Protein AF-A0A7J6W305-F1 (afdb_monomer)

InterPro domains:
  IPR010259 Peptidase S8 propeptide/proteinase inhibitor I9 [PF05922] (27-99)
  IPR036852 Peptidase S8/S53 domain superfamily [G3DSA:3.40.50.200] (110-192)
  IPR036852 Peptidase S8/S53 domain superfamily [SSF52743] (12-177)
  IPR037045 Peptidase S8 propeptide/proteinase inhibitor I9 superfamily [G3DSA:3.30.70.80] (19-106)
  IPR045051 Subtilisin-like protease [PTHR10795] (54-192)

Nearest PDB structures (foldseek):
  5gi0-assembly1_A  TM=8.179E-01  e=8.652E-04  Arabidopsis thaliana
  5mpx-assembly1_A  TM=7.654E-01  e=6.318E-04  Arabidopsis thaliana
  5iww-assembly1_C  TM=8.359E-01  e=4.726E-03  Arabidopsis thaliana
  5ydg-assembly1_A  TM=7.847E-01  e=2.520E-03  Arabidopsis thaliana
  5mpy-assembly1_B  TM=7.367E-01  e=2.222E-03  Arabidopsis thaliana

Structure (mmCIF, N/CA/C/O backbone):
data_AF-A0A7J6W305-F1
#
_entry.id   AF-A0A7J6W305-F1
#
loop_
_atom_site.group_PDB
_atom_site.id
_atom_site.type_symbol
_atom_site.label_atom_id
_atom_site.label_alt_id
_atom_site.label_comp_id
_atom_site.label_asym_id
_atom_site.label_entity_id
_atom_site.label_seq_id
_atom_site.pdbx_PDB_ins_code
_atom_site.Cartn_x
_atom_site.Cartn_y
_atom_site.Cartn_z
_atom_site.occupancy
_atom_site.B_iso_or_equiv
_atom_site.auth_seq_id
_atom_site.auth_comp_id
_atom_site.auth_asym_id
_atom_site.auth_atom_id
_atom_site.pdbx_PDB_model_num
ATOM 1 N N . MET A 1 1 ? -22.160 -27.111 80.086 1.00 42.97 1 MET A N 1
ATOM 2 C CA . MET A 1 1 ? -22.673 -26.301 78.962 1.00 42.97 1 MET A CA 1
ATOM 3 C C . MET A 1 1 ? -21.520 -26.095 77.996 1.00 42.97 1 MET A C 1
ATOM 5 O O . MET A 1 1 ? -20.559 -25.430 78.353 1.00 42.97 1 MET A O 1
ATOM 9 N N . LYS A 1 2 ? -21.528 -26.819 76.872 1.00 42.94 2 LYS A N 1
ATOM 10 C CA . LYS A 1 2 ? -20.458 -26.810 75.865 1.00 42.94 2 LYS A CA 1
ATOM 11 C C . LYS A 1 2 ? -20.825 -25.751 74.824 1.00 42.94 2 LYS A C 1
ATOM 13 O O . LYS A 1 2 ? -21.859 -25.893 74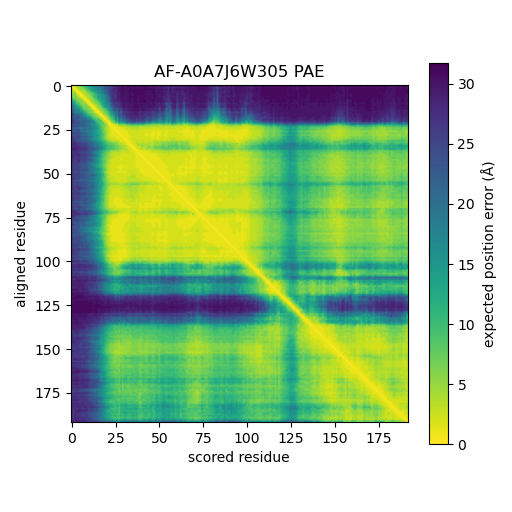.180 1.00 42.94 2 LYS A O 1
ATOM 18 N N . ASN A 1 3 ? -20.019 -24.697 74.717 1.00 43.62 3 ASN A N 1
ATOM 19 C CA . ASN A 1 3 ? -20.210 -23.644 73.724 1.00 43.62 3 ASN A CA 1
ATOM 20 C C . ASN A 1 3 ? -19.918 -24.204 72.331 1.00 43.62 3 ASN A C 1
ATOM 22 O O . ASN A 1 3 ? -18.815 -24.664 72.039 1.00 43.62 3 ASN A O 1
ATOM 26 N N . LEU A 1 4 ? -20.972 -24.209 71.522 1.00 47.09 4 LEU A N 1
ATOM 27 C CA . LEU A 1 4 ? -21.041 -24.728 70.171 1.00 47.09 4 LEU A CA 1
ATOM 28 C C . LEU A 1 4 ? -20.512 -23.673 69.190 1.00 47.09 4 LEU A C 1
ATOM 30 O O . LEU A 1 4 ? -21.001 -22.548 69.143 1.00 47.09 4 LEU A O 1
ATOM 34 N N . PHE A 1 5 ? -19.492 -24.089 68.445 1.00 55.44 5 PHE A N 1
ATOM 35 C CA . PHE A 1 5 ? -18.983 -23.557 67.182 1.00 55.44 5 PHE A CA 1
ATOM 36 C C . PHE A 1 5 ? -19.948 -22.656 66.394 1.00 55.44 5 PHE A C 1
ATOM 38 O O . PHE A 1 5 ? -20.913 -23.157 65.826 1.00 55.44 5 PHE A O 1
ATOM 45 N N . VAL A 1 6 ? -19.590 -21.378 66.230 1.00 53.53 6 VAL A N 1
ATOM 46 C CA . VAL A 1 6 ? -19.938 -20.574 65.046 1.00 53.53 6 VAL A CA 1
ATOM 47 C C . VAL A 1 6 ? -18.793 -19.587 64.782 1.00 53.53 6 VAL A C 1
ATOM 49 O O . VAL A 1 6 ? -18.811 -18.451 65.242 1.00 53.53 6 VAL A O 1
ATOM 52 N N . VAL A 1 7 ? -17.766 -20.021 64.048 1.00 53.78 7 VAL A N 1
ATOM 53 C CA . VAL A 1 7 ? -16.887 -19.095 63.317 1.00 53.78 7 VAL A CA 1
ATOM 54 C C . VAL A 1 7 ? -17.344 -19.175 61.869 1.00 53.78 7 VAL A C 1
ATOM 56 O O . VAL A 1 7 ? -16.945 -20.062 61.117 1.00 53.78 7 VAL A O 1
ATOM 59 N N . LEU A 1 8 ? -18.295 -18.307 61.524 1.00 51.53 8 LEU A N 1
ATOM 60 C CA . LEU A 1 8 ? -18.785 -18.141 60.163 1.00 51.53 8 LEU A CA 1
ATOM 61 C C . LEU A 1 8 ? -17.624 -17.642 59.299 1.00 51.53 8 LEU A C 1
ATOM 63 O O . LEU A 1 8 ? -17.089 -16.554 59.498 1.00 51.53 8 LEU A O 1
ATOM 67 N N . SER A 1 9 ? -17.235 -18.505 58.368 1.00 54.53 9 SER A N 1
ATOM 68 C CA . SER A 1 9 ? -16.309 -18.284 57.267 1.00 54.53 9 SER A CA 1
ATOM 69 C C . SER A 1 9 ? -16.554 -16.937 56.575 1.00 54.53 9 SER A C 1
ATOM 71 O O . SER A 1 9 ? -17.389 -16.830 55.681 1.00 54.53 9 SER A O 1
ATOM 73 N N . SER A 1 10 ? -15.770 -15.925 56.943 1.00 54.69 10 SER A N 1
ATOM 74 C CA . SER A 1 10 ? -15.546 -14.725 56.133 1.00 54.69 10 SER A CA 1
ATOM 75 C C . SER A 1 10 ? -14.268 -14.908 55.311 1.00 54.69 10 SER A C 1
ATOM 77 O O . SER A 1 10 ? -13.342 -14.100 55.374 1.00 54.69 10 SER A O 1
ATOM 79 N N . PHE A 1 11 ? -14.197 -15.992 54.537 1.00 52.25 11 PHE A N 1
ATOM 80 C CA . PHE A 1 11 ? -13.288 -16.050 53.398 1.00 52.25 11 PHE A CA 1
ATOM 81 C C . PHE A 1 11 ? -13.982 -15.285 52.267 1.00 52.25 11 PHE A C 1
ATOM 83 O O . PHE A 1 11 ? -14.614 -15.867 51.388 1.00 52.25 11 PHE A O 1
ATOM 90 N N . PHE A 1 12 ? -13.956 -13.950 52.357 1.00 55.47 12 PHE A N 1
ATOM 91 C CA . PHE A 1 12 ? -14.223 -13.104 51.203 1.00 55.47 12 PHE A CA 1
ATOM 92 C C . PHE A 1 12 ? -13.200 -13.526 50.154 1.00 55.47 12 PHE A C 1
ATOM 94 O O . PHE A 1 12 ? -12.007 -13.252 50.281 1.00 55.47 12 PHE A O 1
ATOM 101 N N . LEU A 1 13 ? -13.680 -14.293 49.179 1.00 54.12 13 LEU A N 1
ATOM 102 C CA . LEU A 1 13 ? -12.988 -14.617 47.952 1.00 54.12 13 LEU A CA 1
ATOM 103 C C . LEU A 1 13 ? -12.538 -13.290 47.336 1.00 54.12 13 LEU A C 1
ATOM 105 O O . LEU A 1 13 ? -13.301 -12.631 46.634 1.00 54.12 13 LEU A O 1
ATOM 109 N N . PHE A 1 14 ? -11.297 -12.888 47.605 1.00 55.12 14 PHE A N 1
ATOM 110 C CA . PHE A 1 14 ? -10.557 -12.027 46.701 1.00 55.12 14 PHE A CA 1
ATOM 111 C C . PHE A 1 14 ? -10.363 -12.856 45.433 1.00 55.12 14 PHE A C 1
ATOM 113 O O . PHE A 1 14 ? -9.334 -13.503 45.258 1.00 55.12 14 PHE A O 1
ATOM 120 N N . LEU A 1 15 ? -11.394 -12.912 44.582 1.00 55.34 15 LEU A N 1
ATOM 121 C CA . LEU A 1 15 ? -11.191 -13.264 43.188 1.00 55.34 15 LEU A CA 1
ATOM 122 C C . LEU A 1 15 ? -10.182 -12.229 42.685 1.00 55.34 15 LEU A C 1
ATOM 124 O O . LEU A 1 15 ? -10.516 -11.038 42.684 1.00 55.34 15 LEU A O 1
ATOM 128 N N . PRO A 1 16 ? -8.955 -12.617 42.300 1.00 56.97 16 PRO A N 1
ATOM 129 C CA . PRO A 1 16 ? -8.151 -11.705 41.521 1.00 56.97 16 PRO A CA 1
ATOM 130 C C . PRO A 1 16 ? -8.985 -11.446 40.271 1.00 56.97 16 PRO A C 1
ATOM 132 O O . PRO A 1 16 ? -9.329 -12.381 39.545 1.00 56.97 16 PRO A O 1
ATOM 135 N N . ILE A 1 17 ? -9.390 -10.193 40.067 1.00 60.50 17 ILE A N 1
ATOM 136 C CA . ILE A 1 17 ? -9.906 -9.764 38.776 1.00 60.50 17 ILE A CA 1
ATOM 137 C C . ILE A 1 17 ? -8.740 -10.031 37.832 1.00 60.50 17 ILE A C 1
ATOM 139 O O . ILE A 1 17 ? -7.763 -9.283 37.811 1.00 60.50 17 ILE A O 1
ATOM 143 N N . LEU A 1 18 ? -8.792 -11.163 37.132 1.00 58.03 18 LEU A N 1
ATOM 144 C CA . LEU A 1 18 ? -7.922 -11.427 36.008 1.00 58.03 18 LEU A CA 1
ATOM 145 C C . LEU A 1 18 ? -8.333 -10.391 34.972 1.00 58.03 18 LEU A C 1
ATOM 147 O O . LEU A 1 18 ? -9.257 -10.604 34.192 1.00 58.03 18 LEU A O 1
ATOM 151 N N . VAL A 1 19 ? -7.688 -9.227 35.025 1.00 55.41 19 VAL A N 1
ATOM 152 C CA . VAL A 1 19 ? -7.686 -8.281 33.920 1.00 55.41 19 VAL A CA 1
ATOM 153 C C . VAL A 1 19 ? -7.002 -9.032 32.788 1.00 55.41 19 VAL A C 1
ATOM 155 O O . VAL A 1 19 ? -5.777 -9.093 32.707 1.00 55.41 19 VAL A O 1
ATOM 158 N N . SER A 1 20 ? -7.810 -9.705 31.971 1.00 58.41 20 SER A N 1
ATOM 159 C CA . SER A 1 20 ? -7.364 -10.272 30.711 1.00 58.41 20 SER A CA 1
ATOM 160 C C . SER A 1 20 ? -7.059 -9.083 29.815 1.00 58.41 20 SER A C 1
ATOM 162 O O . SER A 1 20 ? -7.941 -8.521 29.171 1.00 58.41 20 SER A O 1
ATOM 164 N N . CYS A 1 21 ? -5.810 -8.628 29.851 1.00 61.94 21 CYS A N 1
ATOM 165 C CA . CYS A 1 21 ? -5.307 -7.733 28.829 1.00 61.94 21 CYS A CA 1
ATOM 166 C C . CYS A 1 21 ? -5.223 -8.581 27.558 1.00 61.94 21 CYS A C 1
ATOM 168 O O . CYS A 1 21 ? -4.284 -9.361 27.397 1.00 61.94 21 CYS A O 1
ATOM 170 N N . GLN A 1 22 ? -6.268 -8.539 26.729 1.00 75.69 22 GLN A N 1
ATOM 171 C CA . GLN A 1 22 ? -6.246 -9.258 25.464 1.00 75.69 22 GLN A CA 1
ATOM 172 C C . GLN A 1 22 ? -5.193 -8.623 24.563 1.00 75.69 22 GLN A C 1
ATOM 174 O O . GLN A 1 22 ? -5.198 -7.414 24.321 1.00 75.69 22 GLN A O 1
ATOM 179 N N . GLU A 1 23 ? -4.275 -9.456 24.086 1.00 89.25 23 GLU A N 1
ATOM 180 C CA . GLU A 1 23 ? -3.239 -9.031 23.162 1.00 89.25 23 GLU A CA 1
ATOM 181 C C . GLU A 1 23 ? -3.881 -8.545 21.858 1.00 89.25 23 GLU A C 1
ATOM 183 O O . GLU A 1 23 ? -4.795 -9.172 21.314 1.00 89.25 23 GLU A O 1
ATOM 188 N N . LYS A 1 24 ? -3.415 -7.393 21.371 1.00 94.00 24 LYS A N 1
ATOM 189 C CA . LYS A 1 24 ? -3.849 -6.855 20.086 1.00 94.00 24 LYS A CA 1
ATOM 190 C C . LYS A 1 24 ? -2.963 -7.390 18.976 1.00 94.00 24 LYS A C 1
ATOM 192 O O . LYS A 1 24 ? -1.739 -7.383 19.083 1.00 94.00 24 LYS A O 1
ATOM 197 N N . HIS A 1 25 ? -3.587 -7.766 17.872 1.00 95.06 25 HIS A N 1
ATOM 198 C CA . HIS A 1 25 ? -2.906 -8.149 16.644 1.00 95.06 25 HIS A CA 1
ATOM 199 C C . HIS A 1 25 ? -3.331 -7.231 15.500 1.00 95.06 25 HIS A C 1
ATOM 201 O O . HIS A 1 25 ? -4.320 -6.505 15.594 1.00 95.06 25 HIS A O 1
ATOM 207 N N . ILE A 1 26 ? -2.565 -7.245 14.411 1.00 96.56 26 ILE A N 1
ATOM 208 C CA . ILE A 1 26 ? -2.912 -6.481 13.214 1.00 96.56 26 ILE A CA 1
ATOM 209 C C . ILE A 1 26 ? -3.975 -7.256 12.440 1.00 96.56 26 ILE A C 1
ATOM 211 O O . ILE A 1 26 ? -3.739 -8.392 12.021 1.00 96.56 26 ILE A O 1
ATOM 215 N N . TYR A 1 27 ? -5.111 -6.614 12.203 1.00 97.44 27 TYR A N 1
ATOM 216 C CA . TYR A 1 27 ? -6.169 -7.113 11.336 1.00 97.44 27 TYR A CA 1
ATOM 217 C C . TYR A 1 27 ? -6.442 -6.125 10.207 1.00 97.44 27 TYR A C 1
ATOM 219 O O . TYR A 1 27 ? -6.324 -4.917 10.393 1.00 97.44 27 TYR A O 1
ATOM 227 N N . ILE A 1 28 ? -6.830 -6.642 9.046 1.00 97.44 28 ILE A N 1
ATOM 228 C CA . ILE A 1 28 ? -7.316 -5.859 7.911 1.00 97.44 28 ILE A CA 1
ATOM 229 C C . ILE A 1 28 ? -8.834 -6.001 7.866 1.00 97.44 28 ILE A C 1
ATOM 231 O O . ILE A 1 28 ? -9.334 -7.103 7.650 1.00 97.44 28 ILE A O 1
ATOM 235 N N . VAL A 1 29 ? -9.547 -4.895 8.053 1.00 98.06 29 VAL A N 1
ATOM 236 C CA . VAL A 1 29 ? -11.002 -4.793 7.895 1.00 98.06 29 VAL A CA 1
ATOM 237 C C . VAL A 1 29 ? -11.281 -4.358 6.461 1.00 98.06 29 VAL A C 1
ATOM 239 O O . VAL A 1 29 ? -10.825 -3.294 6.041 1.00 98.06 29 VAL A O 1
ATOM 242 N N . TYR A 1 30 ? -11.977 -5.195 5.694 1.00 97.62 30 TYR A N 1
ATOM 243 C CA . TYR A 1 30 ? -12.182 -5.018 4.258 1.00 97.62 30 TYR A CA 1
ATOM 244 C C . TYR A 1 30 ? -13.656 -4.768 3.926 1.00 97.62 30 TYR A C 1
ATOM 246 O O . TYR A 1 30 ? -14.519 -5.571 4.278 1.00 97.62 30 TYR A O 1
ATOM 254 N N . PHE A 1 31 ? -13.921 -3.677 3.203 1.00 96.25 31 PHE A N 1
ATOM 255 C CA . PHE A 1 31 ? -15.257 -3.240 2.777 1.00 96.25 31 PHE A CA 1
ATOM 256 C C . PHE A 1 31 ? -15.525 -3.471 1.283 1.00 96.25 31 PHE A C 1
ATOM 258 O O . PHE A 1 31 ? -16.640 -3.257 0.822 1.00 96.25 31 PHE A O 1
ATOM 265 N N . GLY A 1 32 ? -14.514 -3.859 0.497 1.00 95.00 32 GLY A N 1
ATOM 266 C CA . GLY A 1 32 ? -14.648 -4.013 -0.954 1.00 95.00 32 GLY A CA 1
ATOM 267 C C . GLY A 1 32 ? -13.741 -3.073 -1.741 1.00 95.00 32 GLY A C 1
ATOM 268 O O . GLY A 1 32 ? -12.592 -2.827 -1.373 1.00 95.00 32 GLY A O 1
ATOM 269 N N . VAL A 1 33 ? -14.250 -2.564 -2.858 1.00 93.88 33 VAL A N 1
ATOM 270 C CA . VAL A 1 33 ? -13.561 -1.591 -3.717 1.00 93.88 33 VAL A CA 1
ATOM 271 C C . VAL A 1 33 ? -14.095 -0.186 -3.456 1.00 93.88 33 VAL A C 1
ATOM 273 O O . VAL A 1 33 ? -15.254 -0.023 -3.078 1.00 93.88 33 VAL A O 1
ATOM 276 N N . HIS A 1 34 ? -13.256 0.831 -3.644 1.00 89.94 34 HIS A N 1
ATOM 277 C CA . HIS A 1 34 ? -13.733 2.215 -3.627 1.00 89.94 34 HIS A CA 1
ATOM 278 C C . HIS A 1 34 ? -14.558 2.505 -4.883 1.00 89.94 34 HIS A C 1
ATOM 280 O O . HIS A 1 34 ? -14.226 2.046 -5.974 1.00 89.94 34 HIS A O 1
ATOM 286 N N . ASP A 1 35 ? -15.609 3.308 -4.728 1.00 86.44 35 ASP A N 1
ATOM 287 C CA . ASP A 1 35 ? -16.421 3.835 -5.834 1.00 86.44 35 ASP A CA 1
ATOM 288 C C . ASP A 1 35 ? -15.733 4.998 -6.578 1.00 86.44 35 ASP A C 1
ATOM 290 O O . ASP A 1 35 ? -16.192 5.423 -7.637 1.00 86.44 35 ASP A O 1
ATOM 294 N N . GLY A 1 36 ? -14.620 5.502 -6.031 1.00 86.50 36 GLY A N 1
ATOM 295 C CA . GLY A 1 36 ? -13.852 6.622 -6.572 1.00 86.50 36 GLY A CA 1
ATOM 296 C C . GLY A 1 36 ? -14.488 7.994 -6.334 1.00 86.50 36 GLY A C 1
ATOM 297 O O . GLY A 1 36 ? -14.012 8.977 -6.896 1.00 86.50 36 GLY A O 1
ATOM 298 N N . LEU A 1 37 ? -15.547 8.080 -5.521 1.00 90.25 37 LEU A N 1
ATOM 299 C CA . LEU A 1 37 ? -16.282 9.324 -5.269 1.00 90.25 37 LEU A CA 1
ATOM 300 C C . LEU A 1 37 ? -15.705 10.138 -4.107 1.00 90.25 37 LEU A C 1
ATOM 302 O O . LEU A 1 37 ? -15.926 11.345 -4.035 1.00 90.25 37 LEU A O 1
ATOM 306 N N . LYS A 1 38 ? -14.986 9.481 -3.193 1.00 92.38 38 LYS A N 1
ATOM 307 C CA . LYS A 1 38 ? -14.437 10.090 -1.976 1.00 92.38 38 LYS A CA 1
ATOM 308 C C . LYS A 1 38 ? -12.976 10.486 -2.153 1.00 92.38 38 LYS A C 1
ATOM 310 O O . LYS A 1 38 ? -12.178 9.760 -2.743 1.00 92.38 38 LYS A O 1
ATOM 315 N N . THR A 1 39 ? -12.605 11.616 -1.567 1.00 95.56 39 THR A N 1
ATOM 316 C CA . THR A 1 39 ? -11.210 12.030 -1.404 1.00 95.56 39 THR A CA 1
ATOM 317 C C . THR A 1 39 ? -10.476 11.118 -0.416 1.00 95.56 39 THR A C 1
ATOM 319 O O . THR A 1 39 ? -11.074 10.473 0.447 1.00 95.56 39 THR A O 1
ATOM 322 N N . HIS A 1 40 ? -9.141 11.104 -0.485 1.00 94.81 40 HIS A N 1
ATOM 323 C CA . HIS A 1 40 ? -8.307 10.341 0.452 1.00 94.81 40 HIS A CA 1
ATOM 324 C C . HIS A 1 40 ? -8.565 10.703 1.925 1.00 94.81 40 HIS A C 1
ATOM 326 O O . HIS A 1 40 ? -8.507 9.821 2.781 1.00 94.81 40 HIS A O 1
ATOM 332 N N . GLN A 1 41 ? -8.859 11.976 2.208 1.00 96.00 41 GLN A N 1
ATOM 333 C CA . GLN A 1 41 ? -9.155 12.453 3.558 1.00 96.00 41 GLN A CA 1
ATO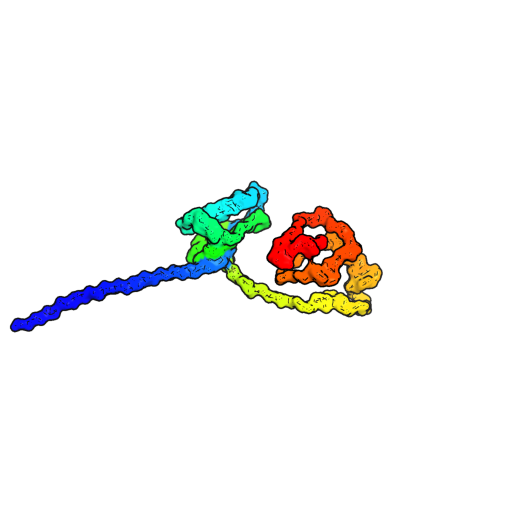M 334 C C . GLN A 1 41 ? -10.515 11.939 4.045 1.00 96.00 41 GLN A C 1
ATOM 336 O O . GLN A 1 41 ? -10.611 11.424 5.153 1.00 96.00 41 GLN A O 1
ATOM 341 N N . GLU A 1 42 ? -11.548 12.001 3.200 1.00 96.00 42 GLU A N 1
ATOM 342 C CA . GLU A 1 42 ? -12.883 11.487 3.535 1.00 96.00 42 GLU A CA 1
ATOM 343 C C . GLU A 1 42 ? -12.872 9.977 3.792 1.00 96.00 42 GLU A C 1
ATOM 345 O O . GLU A 1 42 ? -13.565 9.498 4.688 1.00 96.00 42 GLU A O 1
ATOM 350 N N . ILE A 1 43 ? -12.069 9.224 3.034 1.00 96.31 43 ILE A N 1
ATOM 351 C CA . ILE A 1 43 ? -11.879 7.784 3.249 1.00 96.31 43 ILE A CA 1
ATOM 352 C C . ILE A 1 43 ? -11.251 7.519 4.623 1.00 96.31 43 ILE A C 1
ATOM 354 O O . ILE A 1 43 ? -11.723 6.669 5.375 1.00 96.31 43 ILE A O 1
ATOM 358 N N . GLU A 1 44 ? -10.196 8.250 4.970 1.00 96.00 44 GLU A N 1
ATOM 359 C CA . GLU A 1 44 ? -9.490 8.081 6.241 1.00 96.00 44 GLU A CA 1
ATOM 360 C C . GLU A 1 44 ? -10.348 8.488 7.445 1.00 96.00 44 GLU A C 1
ATOM 362 O O . GLU A 1 44 ? -10.436 7.748 8.429 1.00 96.00 44 GLU A O 1
ATOM 367 N N . ASP A 1 45 ? -11.059 9.611 7.345 1.00 96.12 45 ASP A N 1
ATOM 368 C CA . ASP A 1 45 ? -12.003 10.046 8.372 1.00 96.12 45 ASP A CA 1
ATOM 369 C C . ASP A 1 45 ? -13.152 9.043 8.540 1.00 96.12 45 ASP A C 1
ATOM 371 O O . ASP A 1 45 ? -13.553 8.748 9.671 1.00 96.12 45 ASP A O 1
ATOM 375 N N . HIS A 1 46 ? -13.634 8.456 7.438 1.00 95.56 46 HIS A N 1
ATOM 376 C CA . HIS A 1 46 ? -14.615 7.376 7.477 1.00 95.56 46 HIS A CA 1
ATOM 377 C C . HIS A 1 46 ? -14.079 6.150 8.223 1.00 95.56 46 HIS A C 1
ATOM 379 O O . HIS A 1 46 ? -14.761 5.662 9.120 1.00 95.56 46 HIS A O 1
ATOM 385 N N . HIS A 1 47 ? -12.863 5.681 7.933 1.00 97.00 47 HIS A N 1
ATOM 386 C CA . HIS A 1 47 ? -12.277 4.527 8.626 1.00 97.00 47 HIS A CA 1
ATOM 387 C C . HIS A 1 47 ? -12.129 4.756 10.135 1.00 97.00 47 HIS A C 1
ATOM 389 O O . HIS A 1 47 ? -12.505 3.898 10.936 1.00 97.00 47 HIS A O 1
ATOM 395 N N . HIS A 1 48 ? -11.634 5.928 10.544 1.00 97.19 48 HIS A N 1
ATOM 396 C CA . HIS A 1 48 ? -11.528 6.269 11.963 1.00 97.19 48 HIS A CA 1
ATOM 397 C C . HIS A 1 48 ? -12.898 6.341 12.641 1.00 97.19 48 HIS A C 1
ATOM 399 O O . HIS A 1 48 ? -13.068 5.818 13.744 1.00 97.19 48 HIS A O 1
ATOM 405 N N . SER A 1 49 ? -13.880 6.967 11.986 1.00 96.62 49 SER A N 1
ATOM 406 C CA . SER A 1 49 ? -15.255 7.052 12.487 1.00 96.62 49 SER A CA 1
ATOM 407 C C . SER A 1 49 ? -15.896 5.668 12.611 1.00 96.62 49 SER A C 1
ATOM 409 O O . SER A 1 49 ? -16.515 5.355 13.629 1.00 96.62 49 SER A O 1
ATOM 411 N N . TYR A 1 50 ? -15.686 4.803 11.618 1.00 96.94 50 TYR A N 1
ATOM 412 C CA . TYR A 1 50 ? -16.208 3.442 11.601 1.00 96.94 50 TYR A CA 1
ATOM 413 C C . TYR A 1 50 ? -15.678 2.620 12.777 1.00 96.94 50 TYR A C 1
ATOM 415 O O . TYR A 1 50 ? -16.456 1.979 13.480 1.00 96.94 50 TYR A O 1
ATOM 423 N N . LEU A 1 51 ? -14.369 2.682 13.046 1.00 97.12 51 LEU A N 1
ATOM 424 C CA . LEU A 1 51 ? -13.775 1.969 14.176 1.00 97.12 51 LEU A CA 1
ATOM 425 C C . LEU A 1 51 ? -14.260 2.529 15.525 1.00 97.12 51 LEU A C 1
ATOM 427 O O . LEU A 1 51 ? -14.615 1.764 16.419 1.00 97.12 51 LEU A O 1
ATOM 431 N N . THR A 1 52 ? -14.336 3.861 15.640 1.00 97.12 52 THR A N 1
ATOM 432 C CA . THR A 1 52 ? -14.851 4.568 16.829 1.00 97.12 52 THR A CA 1
ATOM 433 C C . THR A 1 52 ? -16.268 4.098 17.169 1.00 97.12 52 THR A C 1
ATOM 435 O O . THR A 1 52 ? -16.546 3.707 18.299 1.00 97.12 52 THR A O 1
ATOM 438 N N . THR A 1 53 ? -17.163 4.113 16.180 1.00 96.62 53 THR A N 1
ATOM 439 C CA . THR A 1 53 ? -18.587 3.796 16.358 1.00 96.62 53 THR A CA 1
ATOM 440 C C . THR A 1 53 ? -18.833 2.303 16.538 1.00 96.62 53 THR A C 1
ATOM 442 O O . THR A 1 53 ? -19.589 1.916 17.428 1.00 96.62 53 THR A O 1
ATOM 445 N N . SER A 1 54 ? -18.164 1.454 15.755 1.00 96.25 54 SER A N 1
ATOM 446 C CA . SER A 1 54 ? -18.374 0.003 15.790 1.00 96.25 54 SER A CA 1
ATOM 447 C C . SER A 1 54 ? -17.896 -0.647 17.085 1.00 96.25 54 SER A C 1
ATOM 449 O O . SER A 1 54 ? -18.518 -1.608 17.530 1.00 96.25 54 SER A O 1
ATOM 451 N N . LEU A 1 55 ? -16.823 -0.124 17.690 1.00 95.81 55 LEU A N 1
ATOM 452 C CA . LEU A 1 55 ? -16.238 -0.652 18.930 1.00 95.81 55 LEU A CA 1
ATOM 453 C C . LEU A 1 55 ? -16.504 0.227 20.159 1.00 95.81 55 LEU A C 1
ATOM 455 O O . LEU A 1 55 ? -15.999 -0.070 21.238 1.00 95.81 55 LEU A O 1
ATOM 459 N N . GLN A 1 56 ? -17.271 1.312 20.008 1.00 94.06 56 GLN A N 1
ATOM 460 C CA . GLN A 1 56 ? -17.589 2.262 21.085 1.00 94.06 56 GLN A CA 1
ATOM 461 C C . GLN A 1 56 ? -16.332 2.822 21.784 1.00 94.06 56 GLN A C 1
ATOM 463 O O . GLN A 1 56 ? -16.302 3.030 22.997 1.00 94.06 56 GLN A O 1
ATOM 468 N N . GLN A 1 57 ? -15.276 3.063 21.006 1.00 92.75 57 GLN A N 1
ATOM 469 C CA . GLN A 1 57 ? -14.003 3.604 21.488 1.00 92.75 57 GLN A CA 1
ATOM 470 C C . GLN A 1 57 ? -13.957 5.124 21.332 1.00 92.75 57 GLN A C 1
ATOM 472 O O . GLN A 1 57 ? -14.741 5.709 20.589 1.00 92.75 57 GLN A O 1
ATOM 477 N N . THR A 1 58 ? -13.015 5.792 22.004 1.00 95.62 58 THR A N 1
ATOM 478 C CA . THR A 1 58 ? -12.771 7.220 21.751 1.00 95.62 58 THR A CA 1
ATOM 479 C C . THR A 1 58 ? -12.135 7.424 20.376 1.00 95.62 58 THR A C 1
ATOM 481 O O . THR A 1 58 ? -11.425 6.551 19.868 1.00 95.62 58 THR A O 1
ATOM 484 N N . LYS A 1 59 ? -12.338 8.605 19.782 1.00 94.56 59 LYS A N 1
ATOM 485 C CA . LYS A 1 59 ? -11.760 8.958 18.476 1.00 94.56 59 LYS A CA 1
ATOM 486 C C . LYS A 1 59 ? -10.234 8.882 18.497 1.00 94.56 59 LYS A C 1
ATOM 488 O O . LYS A 1 59 ? -9.621 8.440 17.531 1.00 94.56 59 LYS A O 1
ATOM 493 N N . GLU A 1 60 ? -9.625 9.294 19.602 1.00 96.19 60 GLU A N 1
ATOM 494 C CA . GLU A 1 60 ? -8.182 9.257 19.830 1.00 96.19 60 GLU A CA 1
ATOM 495 C C . GLU A 1 60 ? -7.675 7.812 19.846 1.00 96.19 60 GLU A C 1
ATOM 497 O O . GLU A 1 60 ? -6.684 7.503 19.189 1.00 96.19 60 GLU A O 1
ATOM 502 N N . THR A 1 61 ? -8.398 6.911 20.517 1.00 94.81 61 THR A N 1
ATOM 503 C CA . THR A 1 61 ? -8.063 5.480 20.571 1.00 94.81 61 THR A CA 1
ATOM 504 C C . THR A 1 61 ? -8.198 4.829 19.198 1.00 94.81 61 THR A C 1
ATOM 506 O O . THR A 1 61 ? -7.298 4.114 18.763 1.00 94.81 61 THR A O 1
ATOM 509 N N . ALA A 1 62 ? -9.285 5.112 18.474 1.00 94.69 62 ALA A N 1
ATOM 510 C CA . ALA A 1 62 ? -9.488 4.594 17.125 1.00 94.69 62 ALA A CA 1
ATOM 511 C C . ALA A 1 62 ? -8.396 5.079 16.160 1.00 94.69 62 ALA A C 1
ATOM 513 O O . ALA A 1 62 ? -7.841 4.284 15.404 1.00 94.69 62 ALA A O 1
ATOM 514 N N . LYS A 1 63 ? -8.035 6.367 16.218 1.00 96.31 63 LYS A N 1
ATOM 515 C CA . LYS A 1 63 ? -6.929 6.923 15.429 1.00 96.31 63 LYS A CA 1
ATOM 516 C C . LYS A 1 63 ? -5.591 6.268 15.754 1.00 96.31 63 LYS A C 1
ATOM 518 O O . LYS A 1 63 ? -4.847 5.973 14.831 1.00 96.31 63 LYS A O 1
ATOM 523 N N . ALA A 1 64 ? -5.309 6.012 17.030 1.00 96.31 64 ALA A N 1
ATOM 524 C CA . ALA A 1 64 ? -4.069 5.362 17.448 1.00 96.31 64 ALA A CA 1
ATOM 525 C C . ALA A 1 64 ? -3.996 3.881 17.026 1.00 96.31 64 ALA A C 1
ATOM 527 O O . ALA A 1 64 ? -2.909 3.366 16.781 1.00 96.31 64 ALA A O 1
ATOM 528 N N . ASN A 1 65 ? -5.142 3.196 16.939 1.00 96.69 65 ASN A N 1
ATOM 529 C CA . ASN A 1 65 ? -5.199 1.785 16.557 1.00 96.69 65 ASN A CA 1
ATOM 530 C C . ASN A 1 65 ? -5.179 1.569 15.037 1.00 96.69 65 ASN A C 1
ATOM 532 O O . ASN A 1 65 ? -4.741 0.506 14.604 1.00 96.69 65 ASN A O 1
ATOM 536 N N . VAL A 1 66 ? -5.651 2.519 14.221 1.00 97.56 66 VAL A N 1
ATOM 537 C CA . VAL A 1 66 ? -5.581 2.415 12.752 1.00 97.56 66 VAL A CA 1
ATOM 538 C C . VAL A 1 66 ? -4.146 2.667 12.289 1.00 97.56 66 VAL A C 1
ATOM 540 O O . VAL A 1 66 ? -3.629 3.772 12.397 1.00 97.56 66 VAL A O 1
ATOM 543 N N . LEU A 1 67 ? -3.518 1.634 11.730 1.00 96.81 67 LEU A N 1
ATOM 544 C CA . LEU A 1 67 ? -2.145 1.677 11.221 1.00 96.81 67 LEU A CA 1
ATOM 545 C C . LEU A 1 67 ? -2.081 2.167 9.776 1.00 96.81 67 LEU A C 1
ATOM 547 O O . LEU A 1 67 ? -1.118 2.814 9.373 1.00 96.81 67 LEU A O 1
ATOM 551 N N . TYR A 1 68 ? -3.085 1.812 8.975 1.00 96.62 68 TYR A N 1
ATOM 552 C CA . TYR A 1 68 ? -3.120 2.171 7.566 1.00 96.62 68 TYR A CA 1
ATOM 553 C C . TYR A 1 68 ? -4.548 2.201 7.038 1.00 96.62 68 TYR A C 1
ATOM 555 O O . TYR A 1 68 ? -5.335 1.296 7.304 1.00 96.62 68 TYR A O 1
ATOM 563 N N . SER A 1 69 ? -4.858 3.211 6.232 1.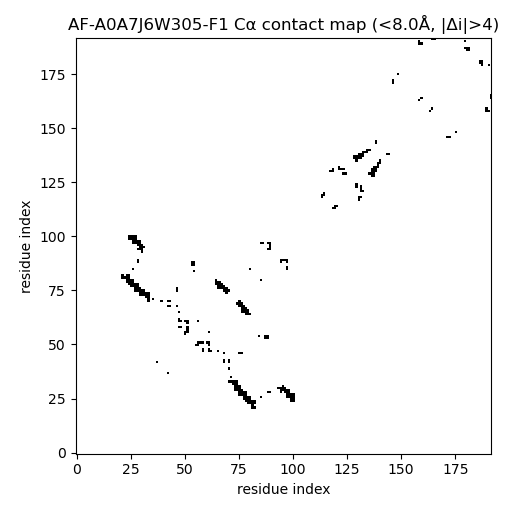00 97.12 69 SER A N 1
ATOM 564 C CA . SER A 1 69 ? -6.099 3.295 5.465 1.00 97.12 69 SER A CA 1
ATOM 565 C C . SER A 1 69 ? -5.804 2.995 4.001 1.00 97.12 69 SER A C 1
ATOM 567 O O . SER A 1 69 ? -4.984 3.684 3.393 1.00 97.12 69 SER A O 1
ATOM 569 N N . TYR A 1 70 ? -6.483 2.006 3.419 1.00 95.94 70 TYR A N 1
ATOM 570 C CA . TYR A 1 70 ? -6.413 1.725 1.987 1.00 95.94 70 TYR A CA 1
ATOM 571 C C . TYR A 1 70 ? -7.340 2.705 1.249 1.00 95.94 70 TYR A C 1
ATOM 573 O O . TYR A 1 70 ? -8.548 2.721 1.479 1.00 95.94 70 TYR A O 1
ATOM 581 N N . LYS A 1 71 ? -6.762 3.577 0.409 1.00 94.19 71 LYS A N 1
ATOM 582 C CA . LYS A 1 71 ? -7.454 4.748 -0.187 1.00 94.19 71 LYS A CA 1
ATOM 583 C C . LYS A 1 71 ? -7.624 4.680 -1.711 1.00 94.19 71 LYS A C 1
ATOM 585 O O . LYS A 1 71 ? -8.206 5.584 -2.288 1.00 94.19 71 LYS A O 1
ATOM 590 N N . ASN A 1 72 ? -7.085 3.637 -2.351 1.00 90.12 72 ASN A N 1
ATOM 591 C CA . ASN A 1 72 ? -7.023 3.508 -3.814 1.00 90.12 72 ASN A CA 1
ATOM 592 C C . ASN A 1 72 ? -7.986 2.421 -4.323 1.00 90.12 72 ASN A C 1
ATOM 594 O O . ASN A 1 72 ? -9.194 2.581 -4.253 1.00 90.12 72 ASN A O 1
ATOM 598 N N . SER A 1 73 ? -7.481 1.289 -4.820 1.00 88.81 73 SER A N 1
ATOM 599 C CA . SER A 1 73 ? -8.322 0.235 -5.411 1.00 88.81 73 SER A CA 1
ATOM 600 C C . SER A 1 73 ? -9.159 -0.545 -4.390 1.00 88.81 73 SER A C 1
ATOM 602 O O . SER A 1 73 ? -10.160 -1.158 -4.746 1.00 88.81 73 SER A O 1
ATOM 604 N N . ILE A 1 74 ? -8.740 -0.551 -3.124 1.00 93.25 74 ILE A N 1
ATOM 605 C CA . ILE A 1 74 ? -9.358 -1.310 -2.033 1.00 93.25 74 ILE A CA 1
ATOM 606 C C . ILE A 1 74 ? -9.882 -0.340 -0.981 1.00 93.25 74 ILE A C 1
ATOM 608 O O . ILE A 1 74 ? -9.154 0.566 -0.576 1.00 93.25 74 ILE A O 1
ATOM 612 N N . ASN A 1 75 ? -11.104 -0.594 -0.514 1.00 95.31 75 ASN A N 1
ATOM 613 C CA . ASN A 1 75 ? -11.722 0.049 0.632 1.00 95.31 75 ASN A CA 1
ATOM 614 C C . ASN A 1 75 ? -11.564 -0.824 1.883 1.00 95.31 75 ASN A C 1
ATOM 616 O O . ASN A 1 75 ? -12.002 -1.977 1.921 1.00 95.31 75 ASN A O 1
ATOM 620 N N . GLY A 1 76 ? -10.905 -0.279 2.900 1.00 96.75 76 GLY A N 1
ATOM 621 C CA . GLY A 1 76 ? -10.562 -0.992 4.123 1.00 96.75 76 GLY A CA 1
ATOM 622 C C . GLY A 1 76 ? -9.460 -0.302 4.913 1.00 96.75 76 GLY A C 1
ATOM 623 O O . GLY A 1 76 ? -8.817 0.639 4.440 1.00 96.75 76 GLY A O 1
ATOM 624 N N . PHE A 1 77 ? -9.180 -0.816 6.105 1.00 97.56 77 PHE A N 1
ATOM 625 C CA . PHE A 1 77 ? -8.081 -0.340 6.943 1.00 97.56 77 PHE A CA 1
ATOM 626 C C . PHE A 1 77 ? -7.407 -1.481 7.708 1.00 97.56 77 PHE A C 1
ATOM 628 O O . PHE A 1 77 ? -8.029 -2.494 8.021 1.00 97.56 77 PHE A O 1
ATOM 635 N N . ALA A 1 78 ? -6.124 -1.305 8.014 1.00 97.69 78 ALA A N 1
ATOM 636 C CA . ALA A 1 78 ? -5.380 -2.150 8.936 1.00 97.69 78 ALA A CA 1
ATOM 637 C C . ALA A 1 78 ? -5.391 -1.513 10.330 1.00 97.69 78 ALA A C 1
ATOM 639 O O . ALA A 1 78 ? -5.064 -0.332 10.465 1.00 97.69 78 ALA A O 1
ATOM 640 N N . ALA A 1 79 ? -5.742 -2.278 11.363 1.00 97.81 79 ALA A N 1
ATOM 641 C CA . ALA A 1 79 ? -5.796 -1.794 12.739 1.00 97.81 79 ALA A CA 1
ATOM 642 C C . ALA A 1 79 ? -5.286 -2.822 13.759 1.00 97.81 79 ALA A C 1
ATOM 644 O O . ALA A 1 79 ? -5.343 -4.030 13.526 1.00 97.81 79 ALA A O 1
ATOM 645 N N . LEU A 1 80 ? -4.805 -2.321 14.899 1.00 97.38 80 LEU A N 1
ATOM 646 C CA . LEU A 1 80 ? -4.507 -3.103 16.097 1.00 97.38 80 LEU A CA 1
ATOM 647 C C . LEU A 1 80 ? -5.801 -3.405 16.853 1.00 97.38 80 LEU A C 1
ATOM 649 O O . LEU A 1 80 ? -6.367 -2.515 17.494 1.00 97.38 80 LEU A O 1
ATOM 653 N N . LEU A 1 81 ? -6.231 -4.664 16.798 1.00 97.19 81 LEU A N 1
ATOM 654 C CA . LEU A 1 81 ? -7.480 -5.134 17.392 1.00 97.19 81 LEU A CA 1
ATOM 655 C C . LEU A 1 81 ? -7.249 -6.360 18.271 1.00 97.19 81 LEU A C 1
ATOM 657 O O . LEU A 1 81 ? -6.382 -7.188 17.980 1.00 97.19 81 LEU A O 1
ATOM 661 N N . THR A 1 82 ? -8.052 -6.510 19.319 1.00 96.50 82 THR A N 1
ATOM 662 C CA . THR A 1 82 ? -8.179 -7.793 20.017 1.00 96.50 82 THR A CA 1
ATOM 663 C C . THR A 1 82 ? -8.943 -8.796 19.138 1.00 96.50 82 THR A C 1
ATOM 665 O O . THR A 1 82 ? -9.660 -8.395 18.214 1.00 96.50 82 THR A O 1
ATOM 668 N N . PRO A 1 83 ? -8.833 -10.113 19.394 1.00 96.25 83 PRO A N 1
ATOM 669 C CA . PRO A 1 83 ? -9.637 -11.107 18.682 1.00 96.25 83 PRO A CA 1
ATOM 670 C C . PRO A 1 83 ? -11.151 -10.858 18.791 1.00 96.25 83 PRO A C 1
ATOM 672 O O . PRO A 1 83 ? -11.880 -11.083 17.829 1.00 96.25 83 PRO A O 1
ATOM 675 N N . GLU A 1 84 ? -11.620 -10.357 19.935 1.00 96.19 84 GLU A N 1
ATOM 676 C CA . GLU A 1 84 ? -13.033 -10.039 20.167 1.00 96.19 84 GLU A CA 1
ATOM 677 C C . GLU A 1 84 ? -13.488 -8.807 19.369 1.00 96.19 84 GLU A C 1
ATOM 679 O O . GLU A 1 84 ? -14.543 -8.835 18.732 1.00 96.19 84 GLU A O 1
ATOM 684 N N . GLU A 1 85 ? -12.664 -7.755 19.318 1.00 97.25 85 GLU A N 1
ATOM 685 C CA . GLU A 1 85 ? -12.909 -6.580 18.473 1.00 97.25 85 GLU A CA 1
ATOM 686 C C . GLU A 1 85 ? -12.962 -6.974 16.989 1.00 97.25 85 GLU A C 1
ATOM 688 O O . GLU A 1 85 ? -13.867 -6.561 16.264 1.00 97.25 85 GLU A O 1
ATOM 693 N N . ALA A 1 86 ? -12.031 -7.819 16.535 1.00 97.75 86 ALA A N 1
ATOM 694 C CA . ALA A 1 86 ? -12.011 -8.327 15.165 1.00 97.75 86 ALA A CA 1
ATOM 695 C C . ALA A 1 86 ? -13.261 -9.165 14.839 1.00 97.75 86 ALA A C 1
ATOM 697 O O . ALA A 1 86 ? -13.847 -8.988 13.769 1.00 97.75 86 ALA A O 1
ATOM 698 N N . SER A 1 87 ? -13.701 -10.025 15.767 1.00 97.38 87 SER A N 1
ATOM 699 C CA . SER A 1 87 ? -14.947 -10.796 15.634 1.00 97.38 87 SER A CA 1
ATOM 700 C C . SER A 1 87 ? -16.156 -9.870 15.526 1.00 97.38 87 SER A C 1
ATOM 702 O O . SER A 1 87 ? -16.947 -9.997 14.596 1.00 97.38 87 SER A O 1
ATOM 704 N N . THR A 1 88 ? -16.244 -8.872 16.407 1.00 97.50 88 THR A N 1
ATOM 705 C CA . THR A 1 88 ? -17.333 -7.885 16.419 1.00 97.50 88 THR A CA 1
ATOM 706 C C . THR A 1 88 ? -17.434 -7.130 15.093 1.00 97.50 88 THR A C 1
ATOM 708 O O . THR A 1 88 ? -18.530 -6.883 14.594 1.00 97.50 88 THR A O 1
ATOM 711 N N . LEU A 1 89 ? -16.297 -6.758 14.498 1.00 98.19 89 LEU A N 1
ATOM 712 C CA . LEU A 1 89 ? -16.280 -6.095 13.192 1.00 98.19 89 LEU A CA 1
ATOM 713 C C . LEU A 1 89 ? -16.672 -7.041 12.056 1.00 98.19 89 LEU A C 1
ATOM 715 O O . LEU A 1 89 ? -17.303 -6.594 11.106 1.00 98.19 89 LEU A O 1
ATOM 719 N N . SER A 1 90 ? -16.323 -8.327 12.148 1.00 97.75 90 SER A N 1
ATOM 720 C CA . SER A 1 90 ? -16.652 -9.324 11.120 1.00 97.75 90 SER A CA 1
ATOM 721 C C . SER A 1 90 ? -18.147 -9.634 11.006 1.00 97.75 90 SER A C 1
ATOM 723 O O . SER A 1 90 ? -18.585 -10.145 9.982 1.00 97.75 90 SER A O 1
ATOM 725 N N . GLU A 1 91 ? -18.927 -9.299 12.034 1.00 97.38 91 GLU A N 1
ATOM 726 C CA . GLU A 1 91 ? -20.383 -9.479 12.069 1.00 97.38 91 GLU A CA 1
ATOM 727 C C . GLU A 1 91 ? -21.153 -8.275 11.495 1.00 97.38 91 GLU A C 1
ATOM 729 O O . GLU A 1 91 ? -22.382 -8.303 11.416 1.00 97.38 91 GLU A O 1
ATOM 734 N N . LYS A 1 92 ? -20.457 -7.195 11.113 1.00 97.38 92 LYS A N 1
ATOM 735 C CA . LYS A 1 92 ? -21.078 -5.995 10.539 1.00 97.38 92 LYS A CA 1
ATOM 736 C C . LYS A 1 92 ? -21.404 -6.211 9.066 1.00 97.38 92 LYS A C 1
ATOM 738 O O . LYS A 1 92 ? -20.554 -6.672 8.313 1.00 97.38 92 LYS A O 1
ATOM 743 N N . GLU A 1 93 ? -22.607 -5.815 8.658 1.00 95.19 93 GLU A N 1
ATOM 744 C CA . GLU A 1 93 ? -23.119 -6.016 7.295 1.00 95.19 93 GLU A CA 1
ATOM 745 C C . GLU A 1 93 ? -22.229 -5.356 6.230 1.00 95.19 93 GLU A C 1
ATOM 747 O O . GLU A 1 93 ? -22.018 -5.910 5.155 1.00 95.19 93 GLU A O 1
ATOM 752 N N . GLU A 1 94 ? -21.653 -4.197 6.544 1.00 94.56 94 GLU A N 1
ATOM 753 C CA . GLU A 1 94 ? -20.779 -3.454 5.642 1.00 94.56 94 GLU A CA 1
ATOM 754 C C . GLU A 1 94 ? -19.383 -4.086 5.498 1.00 94.56 94 GLU A C 1
ATOM 756 O O . GLU A 1 94 ? -18.681 -3.812 4.522 1.00 94.56 94 GLU A O 1
ATOM 761 N N . VAL A 1 95 ? -18.956 -4.922 6.453 1.00 97.69 95 VAL A N 1
ATOM 762 C CA . VAL A 1 95 ? -17.636 -5.567 6.451 1.00 97.69 95 VAL A CA 1
ATOM 763 C C . VAL A 1 95 ? -17.715 -6.879 5.687 1.00 97.69 95 VAL A C 1
ATOM 765 O O . VAL A 1 95 ? -18.296 -7.857 6.142 1.00 97.69 95 VAL A O 1
ATOM 768 N N . LEU A 1 96 ? -17.041 -6.937 4.540 1.00 97.19 96 LEU A N 1
ATOM 769 C CA . LEU A 1 96 ? -16.982 -8.156 3.739 1.00 97.19 96 LEU A CA 1
ATOM 770 C C . LEU A 1 96 ? -16.107 -9.222 4.394 1.00 97.19 96 LEU A C 1
ATOM 772 O O . LEU A 1 96 ? -16.416 -10.411 4.330 1.00 97.19 96 LEU A O 1
ATOM 776 N N . THR A 1 97 ? -14.959 -8.835 4.959 1.00 97.31 97 THR A N 1
ATOM 777 C CA . THR A 1 97 ? -14.046 -9.776 5.625 1.00 97.31 97 THR A CA 1
ATOM 778 C C . THR A 1 97 ? -13.102 -9.058 6.588 1.00 97.31 97 THR A C 1
ATOM 780 O O . THR A 1 97 ? -12.681 -7.929 6.338 1.00 97.31 97 THR A O 1
ATOM 783 N N . VAL A 1 98 ? -12.705 -9.749 7.660 1.00 98.00 98 VAL A N 1
ATOM 784 C CA . VAL A 1 98 ? -11.616 -9.336 8.554 1.00 98.00 98 VAL A CA 1
ATOM 785 C C . VAL A 1 98 ? -10.481 -10.359 8.474 1.00 98.00 98 VAL A C 1
ATOM 787 O O . VAL A 1 98 ? -10.677 -11.541 8.749 1.00 98.00 98 VAL A O 1
ATOM 790 N N . PHE A 1 99 ? -9.280 -9.923 8.090 1.00 94.75 99 PHE A N 1
ATOM 791 C CA . PHE A 1 99 ? -8.112 -10.793 7.921 1.00 94.75 99 PHE A CA 1
ATOM 792 C C . PHE A 1 99 ? -7.083 -10.553 9.021 1.00 94.75 99 PHE A C 1
ATOM 794 O O . PHE A 1 99 ? -6.594 -9.437 9.163 1.00 94.75 99 PHE A O 1
ATOM 801 N N . ALA A 1 100 ? -6.673 -11.595 9.742 1.00 94.88 100 ALA A N 1
ATOM 802 C CA . ALA A 1 100 ? -5.496 -11.511 10.606 1.00 94.88 100 ALA A CA 1
ATOM 803 C C . ALA A 1 100 ? -4.214 -11.422 9.759 1.00 94.88 100 ALA A C 1
ATOM 805 O O . ALA A 1 100 ? -3.987 -12.259 8.876 1.00 94.88 100 ALA A O 1
ATOM 806 N N . THR A 1 101 ? -3.354 -10.441 10.040 1.00 91.19 101 THR A N 1
ATOM 807 C CA . THR A 1 101 ? -2.050 -10.324 9.375 1.00 91.19 101 THR A CA 1
ATOM 808 C C . THR A 1 101 ? -1.122 -11.455 9.810 1.00 91.19 101 THR A C 1
ATOM 810 O O . THR A 1 101 ? -1.050 -11.823 10.981 1.00 91.19 101 THR A O 1
ATOM 813 N N . LYS A 1 102 ? -0.371 -12.000 8.848 1.00 85.81 102 LYS A N 1
ATOM 814 C CA . LYS A 1 102 ? 0.656 -13.023 9.078 1.00 85.81 102 LYS A CA 1
ATOM 815 C C . LYS A 1 102 ? 2.004 -12.475 8.600 1.00 85.81 102 LYS A C 1
ATOM 817 O O . LYS A 1 102 ? 2.258 -12.534 7.398 1.00 85.81 102 LYS A O 1
ATOM 822 N N . PRO A 1 103 ? 2.860 -11.949 9.496 1.00 72.06 103 PRO A N 1
ATOM 823 C CA . PRO A 1 103 ? 4.083 -11.241 9.102 1.00 72.06 103 PRO A CA 1
ATOM 824 C C . PRO A 1 103 ? 5.078 -12.109 8.311 1.00 72.06 103 PRO A C 1
ATOM 826 O O . PRO A 1 103 ? 5.817 -11.585 7.492 1.00 72.06 103 PRO A O 1
ATOM 829 N N . ASN A 1 104 ? 5.027 -13.438 8.460 1.00 72.88 104 ASN A N 1
ATOM 830 C CA . ASN A 1 104 ? 5.946 -14.375 7.800 1.00 72.88 104 ASN A CA 1
ATOM 831 C C . ASN A 1 104 ? 5.254 -15.255 6.747 1.00 72.88 104 ASN A C 1
ATOM 833 O O . ASN A 1 104 ? 5.588 -16.427 6.589 1.00 72.88 104 ASN A O 1
ATOM 837 N N . ARG A 1 105 ? 4.224 -14.735 6.065 1.00 74.69 105 ARG A N 1
ATOM 838 C CA . ARG A 1 105 ? 3.458 -15.537 5.094 1.00 74.69 105 ARG A CA 1
ATOM 839 C C . ARG A 1 105 ? 4.241 -15.853 3.816 1.00 74.69 105 ARG A C 1
ATOM 841 O O . ARG A 1 105 ? 3.925 -16.836 3.153 1.00 74.69 105 ARG A O 1
ATOM 848 N N . TYR A 1 106 ? 5.226 -15.030 3.472 1.00 81.31 106 TYR A N 1
ATOM 849 C CA . TYR A 1 106 ? 5.976 -15.144 2.227 1.00 81.31 106 TYR A CA 1
ATOM 850 C C . TYR A 1 106 ? 7.447 -15.427 2.525 1.00 81.31 106 TYR A C 1
ATOM 852 O O . TYR A 1 106 ? 8.048 -14.789 3.387 1.00 81.31 106 TYR A O 1
ATOM 860 N N . SER A 1 107 ? 8.017 -16.393 1.812 1.00 80.31 107 SER A N 1
ATOM 861 C CA . SER A 1 107 ? 9.446 -16.698 1.820 1.00 80.31 107 SER A CA 1
ATOM 862 C C . SER A 1 107 ? 10.036 -16.398 0.447 1.00 80.31 107 SER A C 1
ATOM 864 O O . SER A 1 107 ? 9.360 -16.578 -0.567 1.00 80.31 107 SER A O 1
ATOM 866 N N . LEU A 1 108 ? 11.293 -15.949 0.410 1.00 81.00 108 LEU A N 1
ATOM 867 C CA . LEU A 1 108 ? 12.011 -15.693 -0.839 1.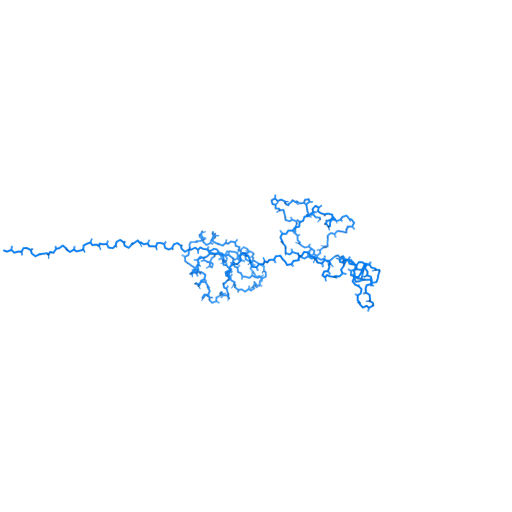00 81.00 108 LEU A CA 1
ATOM 868 C C . LEU A 1 108 ? 12.089 -16.985 -1.664 1.00 81.00 108 LEU A C 1
ATOM 870 O O . LEU A 1 108 ? 12.595 -18.001 -1.188 1.00 81.00 108 LEU A O 1
ATOM 874 N N . GLN A 1 109 ? 11.565 -16.948 -2.890 1.00 75.50 109 GLN A N 1
ATOM 875 C CA . GLN A 1 109 ? 11.424 -18.137 -3.742 1.00 75.50 109 GLN A CA 1
ATOM 876 C C . GLN A 1 109 ? 12.558 -18.304 -4.762 1.00 75.50 109 GLN A C 1
ATOM 878 O O . GLN A 1 109 ? 12.711 -19.384 -5.326 1.00 75.50 109 GLN A O 1
ATOM 883 N N . THR A 1 110 ? 13.357 -17.268 -5.039 1.00 68.75 110 THR A N 1
ATOM 884 C CA . THR A 1 110 ? 14.247 -17.274 -6.211 1.00 68.75 110 THR A CA 1
ATOM 885 C C . THR A 1 110 ? 15.661 -16.813 -5.893 1.00 68.75 110 THR A C 1
ATOM 887 O O . THR A 1 110 ? 15.859 -15.730 -5.358 1.00 68.75 110 THR A O 1
ATOM 890 N N . THR A 1 111 ? 16.655 -17.599 -6.313 1.00 68.50 111 THR A N 1
ATOM 891 C CA . THR A 1 111 ? 18.076 -17.199 -6.315 1.00 68.50 111 THR A CA 1
ATOM 892 C C . THR A 1 111 ? 18.749 -17.338 -7.693 1.00 68.50 111 THR A C 1
ATOM 894 O O . THR A 1 111 ? 19.932 -17.035 -7.814 1.00 68.50 111 THR A O 1
ATOM 897 N N . ARG A 1 112 ? 18.032 -17.789 -8.749 1.00 68.31 112 ARG A N 1
ATOM 898 C CA . ARG A 1 112 ? 18.588 -18.058 -10.103 1.00 68.31 112 ARG A CA 1
ATOM 899 C C . ARG A 1 112 ? 17.598 -17.821 -11.263 1.00 68.31 112 ARG A C 1
ATOM 901 O O . ARG A 1 112 ? 17.369 -18.710 -12.083 1.00 68.31 112 ARG A O 1
ATOM 908 N N . SER A 1 113 ? 17.005 -16.630 -11.345 1.00 75.50 113 SER A N 1
ATOM 909 C CA . SER A 1 113 ? 15.976 -16.310 -12.354 1.00 75.50 113 SER A CA 1
ATOM 910 C C . SER A 1 113 ? 16.474 -16.425 -13.802 1.00 75.50 113 SER A C 1
ATOM 912 O O . SER A 1 113 ? 15.757 -16.952 -14.643 1.00 75.50 113 SER A O 1
ATOM 914 N N . TRP A 1 114 ? 17.720 -16.036 -14.095 1.00 71.75 114 TRP A N 1
ATOM 915 C CA . TRP A 1 114 ? 18.296 -16.146 -15.447 1.00 71.75 114 TRP A CA 1
ATOM 916 C C . TRP A 1 114 ? 18.368 -17.591 -15.944 1.00 71.75 114 TRP A C 1
ATOM 918 O O . TRP A 1 114 ? 18.039 -17.865 -17.094 1.00 71.75 114 TRP A O 1
ATOM 928 N N . LYS A 1 115 ? 18.721 -18.532 -15.062 1.00 69.75 115 LYS A N 1
ATOM 929 C CA . LYS A 1 115 ? 18.709 -19.963 -15.376 1.00 69.75 115 LYS A CA 1
ATOM 930 C C . LYS A 1 115 ? 17.297 -20.488 -15.607 1.00 69.75 115 LYS A C 1
ATOM 932 O O . LYS A 1 115 ? 17.075 -21.240 -16.547 1.00 69.75 115 LYS A O 1
ATOM 937 N N . PHE A 1 116 ? 16.350 -20.090 -14.755 1.00 73.06 116 PHE A N 1
ATOM 938 C CA . PHE A 1 116 ? 14.941 -20.463 -14.903 1.00 73.06 116 PHE A CA 1
ATOM 939 C C . PHE A 1 116 ? 14.359 -19.980 -16.240 1.00 73.06 116 PHE A C 1
ATOM 941 O O . PHE A 1 116 ? 13.631 -20.718 -16.893 1.00 73.06 116 PHE A O 1
ATOM 948 N N . LEU A 1 117 ? 14.727 -18.769 -16.664 1.00 72.69 117 LEU A N 1
ATOM 949 C CA . LEU A 1 117 ? 14.299 -18.170 -17.929 1.00 72.69 117 LEU A CA 1
ATOM 950 C C . LEU A 1 117 ? 15.105 -18.651 -19.150 1.00 72.69 117 LEU A C 1
ATOM 952 O O . LEU A 1 117 ? 14.815 -18.224 -20.262 1.00 72.69 117 LEU A O 1
ATOM 956 N N . GLY A 1 118 ? 16.119 -19.506 -18.967 1.00 69.69 118 GLY A N 1
ATOM 957 C CA . GLY A 1 118 ? 16.968 -19.990 -20.064 1.00 69.69 118 GLY A CA 1
ATOM 958 C C . GLY A 1 118 ? 17.895 -18.926 -20.668 1.00 69.69 118 GLY A C 1
ATOM 959 O O . GLY A 1 118 ? 18.308 -19.056 -21.812 1.00 69.69 118 GLY A O 1
ATOM 960 N N . LEU A 1 119 ? 18.220 -17.874 -19.910 1.00 70.50 119 LEU A N 1
ATOM 961 C CA . LEU A 1 119 ? 19.017 -16.722 -20.354 1.00 70.50 119 LEU A CA 1
ATOM 962 C C . LEU A 1 119 ? 20.517 -16.837 -20.016 1.00 70.50 119 LEU A C 1
ATOM 964 O O . LEU A 1 119 ? 21.316 -16.033 -20.490 1.00 70.50 119 LEU A O 1
ATOM 968 N N . GLU A 1 120 ? 20.895 -17.796 -19.164 1.00 62.88 120 GLU A N 1
ATOM 969 C CA . GLU A 1 120 ? 22.269 -17.983 -18.657 1.00 62.88 120 GLU A CA 1
ATOM 970 C C . GLU A 1 120 ? 23.203 -18.604 -19.711 1.00 62.88 120 GLU A C 1
ATOM 972 O O . GLU A 1 120 ? 24.390 -18.285 -19.781 1.00 62.88 120 GLU A O 1
ATOM 977 N N . ASP A 1 121 ? 22.648 -19.450 -20.576 1.00 55.09 121 ASP A N 1
ATOM 978 C CA . ASP A 1 121 ? 23.373 -20.040 -21.685 1.00 55.09 121 ASP A CA 1
ATOM 979 C C . ASP A 1 121 ? 23.098 -19.191 -22.923 1.00 55.09 121 ASP A C 1
ATOM 981 O O . ASP A 1 121 ? 22.076 -19.351 -23.581 1.00 55.09 121 ASP A O 1
ATOM 985 N N . GLY A 1 122 ? 24.040 -18.325 -23.306 1.00 51.91 122 GLY A N 1
ATOM 986 C CA . GLY A 1 122 ? 24.067 -17.662 -24.622 1.00 51.91 122 GLY A CA 1
ATOM 987 C C . GLY A 1 122 ? 24.197 -18.636 -25.808 1.00 51.91 122 GLY A C 1
ATOM 988 O O . GLY A 1 122 ? 24.738 -18.283 -26.852 1.00 51.91 122 GLY A O 1
ATOM 989 N N . LYS A 1 123 ? 23.766 -19.886 -25.629 1.00 50.41 123 LYS A N 1
ATOM 990 C CA . LYS A 1 123 ? 23.710 -20.936 -26.626 1.00 50.41 123 LYS A CA 1
ATOM 991 C C . LYS A 1 123 ? 22.343 -20.906 -27.282 1.00 50.41 123 LYS A C 1
ATOM 993 O O . LYS A 1 123 ? 21.305 -21.017 -26.638 1.00 50.41 123 LYS A O 1
ATOM 998 N N . GLU A 1 124 ? 22.399 -20.818 -28.597 1.00 52.66 124 GLU A N 1
ATOM 999 C CA . GLU A 1 124 ? 21.327 -21.064 -29.545 1.00 52.66 124 GLU A CA 1
ATOM 1000 C C . GLU A 1 124 ? 20.862 -22.531 -29.424 1.00 52.66 124 GLU A C 1
ATOM 1002 O O . GLU A 1 124 ? 21.229 -23.397 -30.217 1.00 52.66 124 GLU A O 1
ATOM 1007 N N . TYR A 1 125 ? 20.124 -22.873 -28.365 1.00 44.16 125 TYR A N 1
ATOM 1008 C CA . TYR A 1 125 ? 19.553 -24.209 -28.229 1.00 44.16 125 TYR A CA 1
ATOM 1009 C C . TYR A 1 125 ? 18.330 -24.327 -29.133 1.00 44.16 125 TYR A C 1
ATOM 1011 O O . TYR A 1 125 ? 17.256 -23.876 -28.770 1.00 44.16 125 TYR A O 1
ATOM 1019 N N . GLY A 1 126 ? 18.539 -24.959 -30.292 1.00 47.03 126 GLY A N 1
ATOM 1020 C CA . GLY A 1 126 ? 17.543 -25.717 -31.056 1.00 47.03 126 GLY A CA 1
ATOM 1021 C C . GLY A 1 126 ? 16.322 -24.941 -31.558 1.00 47.03 126 GLY A C 1
ATOM 1022 O O . GLY A 1 126 ? 15.475 -24.529 -30.785 1.00 47.03 126 GLY A O 1
ATOM 1023 N N . GLN A 1 127 ? 16.206 -24.831 -32.885 1.00 45.34 127 GLN A N 1
ATOM 1024 C CA . GLN A 1 127 ? 15.013 -24.455 -33.664 1.00 45.34 127 GLN A CA 1
ATOM 1025 C C . GLN A 1 127 ? 13.665 -24.572 -32.912 1.00 45.34 127 GLN A C 1
ATOM 1027 O O . GLN A 1 127 ? 13.006 -25.608 -32.954 1.00 45.34 127 GLN A O 1
ATOM 1032 N N . GLY A 1 128 ? 13.246 -23.486 -32.258 1.00 51.81 128 GLY A N 1
ATOM 1033 C CA . GLY A 1 128 ? 11.956 -23.378 -31.575 1.00 51.81 128 GLY A CA 1
ATOM 1034 C C . GLY A 1 128 ? 12.010 -22.338 -30.458 1.00 51.81 128 GLY A C 1
ATOM 1035 O O . GLY A 1 128 ? 12.441 -22.653 -29.361 1.00 51.81 128 GLY A O 1
ATOM 1036 N N . ASP A 1 129 ? 11.594 -21.105 -30.763 1.00 54.19 129 ASP A N 1
ATOM 1037 C CA . ASP A 1 129 ? 11.549 -19.930 -29.872 1.00 54.19 129 ASP A CA 1
ATOM 1038 C C . ASP A 1 129 ? 12.874 -19.511 -29.204 1.00 54.19 129 ASP A C 1
ATOM 1040 O O . ASP A 1 129 ? 13.225 -19.872 -28.083 1.00 54.19 129 ASP A O 1
ATOM 1044 N N . GLN A 1 130 ? 13.616 -18.652 -29.908 1.00 59.47 130 GLN A N 1
ATOM 1045 C CA . GLN A 1 130 ? 14.899 -18.118 -29.462 1.00 59.47 130 GLN A CA 1
ATOM 1046 C C . GLN A 1 130 ? 14.725 -17.004 -28.409 1.00 59.47 130 GLN A C 1
ATOM 1048 O O . GLN A 1 130 ? 14.549 -15.845 -28.770 1.00 59.47 130 GLN A O 1
ATOM 1053 N N . ILE A 1 131 ? 14.881 -17.293 -27.111 1.00 61.16 131 ILE A N 1
ATOM 1054 C CA . ILE A 1 131 ? 15.006 -16.264 -26.042 1.00 61.16 131 ILE A CA 1
ATOM 1055 C C . ILE A 1 131 ? 16.429 -15.645 -25.989 1.00 61.16 131 ILE A C 1
ATOM 1057 O O . ILE A 1 131 ? 16.864 -15.095 -24.982 1.00 61.16 131 ILE A O 1
ATOM 1061 N N . GLY A 1 132 ? 17.205 -15.767 -27.069 1.00 60.28 132 GLY A N 1
ATOM 1062 C CA . GLY A 1 132 ? 18.610 -15.359 -27.123 1.00 60.28 132 GLY A CA 1
ATOM 1063 C C . GLY A 1 132 ? 18.837 -13.871 -27.417 1.00 60.28 132 GLY A C 1
ATOM 1064 O O . GLY A 1 132 ? 17.929 -13.134 -27.798 1.00 60.28 132 GLY A O 1
ATOM 1065 N N . TRP A 1 133 ? 20.098 -13.451 -27.291 1.00 61.81 133 TRP A N 1
ATOM 1066 C CA . TRP A 1 133 ? 20.589 -12.088 -27.559 1.00 61.81 133 TRP A CA 1
ATOM 1067 C C . TRP A 1 133 ? 20.835 -11.777 -29.047 1.00 61.81 133 TRP A C 1
ATOM 1069 O O . TRP A 1 133 ? 21.219 -10.657 -29.381 1.00 61.81 133 TRP A O 1
ATOM 1079 N N . GLY A 1 134 ? 20.659 -12.759 -29.937 1.00 64.31 134 GLY A N 1
ATOM 1080 C CA . GLY A 1 134 ? 20.839 -12.587 -31.380 1.00 64.31 134 GLY A CA 1
ATOM 1081 C C . GLY A 1 134 ? 19.808 -11.636 -31.997 1.00 64.31 134 GLY A C 1
ATOM 1082 O O . GLY A 1 134 ? 18.748 -11.395 -31.421 1.00 64.31 134 GLY A O 1
ATOM 1083 N N . SER A 1 135 ? 20.090 -11.136 -33.202 1.00 67.62 135 SER A N 1
ATOM 1084 C CA . SER A 1 135 ? 19.221 -10.194 -33.933 1.00 67.62 135 SER A CA 1
ATOM 1085 C C . SER A 1 135 ? 17.811 -10.730 -34.219 1.00 67.62 135 SER A C 1
ATOM 1087 O O . SER A 1 135 ? 16.886 -9.957 -34.443 1.00 67.62 135 SER A O 1
ATOM 1089 N N . GLU A 1 136 ? 17.624 -12.050 -34.180 1.00 73.06 136 GLU A N 1
ATOM 1090 C CA . GLU A 1 136 ? 16.326 -12.715 -34.362 1.00 73.06 136 GLU A CA 1
ATOM 1091 C C . GLU A 1 136 ? 15.687 -13.206 -33.051 1.00 73.06 136 GLU A C 1
ATOM 1093 O O . GLU A 1 136 ? 14.583 -13.763 -33.064 1.00 73.06 136 GLU A O 1
ATOM 1098 N N . GLY A 1 137 ? 16.354 -12.991 -31.915 1.00 74.94 137 GLY A N 1
ATOM 1099 C CA . GLY A 1 137 ? 15.895 -13.433 -30.604 1.00 74.94 137 GLY A CA 1
ATOM 1100 C C . GLY A 1 137 ? 14.776 -12.564 -30.022 1.00 74.94 137 GLY A C 1
ATOM 1101 O O . GLY A 1 137 ? 14.591 -11.405 -30.401 1.00 74.94 137 GLY A O 1
ATOM 1102 N N . LEU A 1 138 ? 14.028 -13.121 -29.065 1.00 79.06 138 LEU A N 1
ATOM 1103 C CA . LEU A 1 138 ? 12.915 -12.449 -28.388 1.00 79.06 138 LEU A CA 1
ATOM 1104 C C . LEU A 1 138 ? 13.341 -11.141 -27.724 1.00 79.06 138 LEU A C 1
ATOM 1106 O O . LEU A 1 138 ? 12.576 -10.185 -27.763 1.00 79.06 138 LEU A O 1
ATOM 1110 N N . LEU A 1 139 ? 14.553 -11.070 -27.160 1.00 80.31 139 LEU A N 1
ATOM 1111 C CA . LEU A 1 139 ? 15.053 -9.844 -26.537 1.00 80.31 139 LEU A CA 1
ATOM 1112 C C . LEU A 1 139 ? 15.180 -8.714 -27.563 1.00 80.31 139 LEU A C 1
ATOM 1114 O O . LEU A 1 139 ? 14.669 -7.625 -27.325 1.00 80.31 139 LEU A O 1
ATOM 1118 N N . HIS A 1 140 ? 15.774 -8.983 -28.729 1.00 83.56 140 HIS A N 1
ATOM 1119 C CA . HIS A 1 140 ? 15.871 -7.995 -29.804 1.00 83.56 140 HIS A CA 1
ATOM 1120 C C . HIS A 1 140 ? 14.484 -7.617 -30.353 1.00 83.56 140 HIS A C 1
ATOM 1122 O O . HIS A 1 140 ? 14.176 -6.435 -30.499 1.00 83.56 140 HIS A O 1
ATOM 1128 N N . LYS A 1 141 ? 13.602 -8.602 -30.580 1.00 84.75 141 LYS A N 1
ATOM 1129 C CA . LYS A 1 141 ? 12.218 -8.372 -31.045 1.00 84.75 141 LYS A CA 1
ATOM 1130 C C . LYS A 1 141 ? 11.376 -7.561 -30.054 1.00 84.75 141 LYS A C 1
ATOM 1132 O O . LYS A 1 141 ? 10.546 -6.763 -30.477 1.00 84.75 141 LYS A O 1
ATOM 1137 N N . ALA A 1 142 ? 11.613 -7.729 -28.755 1.00 86.50 142 ALA A N 1
ATOM 1138 C CA . ALA A 1 142 ? 11.003 -6.943 -27.684 1.00 86.50 142 ALA A CA 1
ATOM 1139 C C . ALA A 1 142 ? 11.718 -5.602 -27.435 1.00 86.50 142 ALA A C 1
ATOM 1141 O O . ALA A 1 142 ? 11.431 -4.935 -26.441 1.00 86.50 142 ALA A O 1
ATOM 1142 N N . ASN A 1 143 ? 12.670 -5.218 -28.294 1.00 88.06 143 ASN A N 1
ATOM 1143 C CA . ASN A 1 143 ? 13.500 -4.026 -28.136 1.00 88.06 143 ASN A CA 1
ATOM 1144 C C . ASN A 1 143 ? 14.143 -3.935 -26.739 1.00 88.06 143 ASN A C 1
ATOM 1146 O O . ASN A 1 143 ? 14.177 -2.876 -26.116 1.00 88.06 143 ASN A O 1
ATOM 1150 N N . TYR A 1 144 ? 14.569 -5.084 -26.214 1.00 84.81 144 TYR A N 1
ATOM 1151 C CA . TYR A 1 144 ? 15.173 -5.262 -24.895 1.00 84.81 144 TYR A CA 1
ATOM 1152 C C . TYR A 1 144 ? 14.324 -4.723 -23.730 1.00 84.81 144 TYR A C 1
ATOM 1154 O O . TYR A 1 144 ? 14.857 -4.389 -22.677 1.00 84.81 144 TYR A O 1
ATOM 1162 N N . GLY A 1 145 ? 12.998 -4.642 -23.903 1.00 87.19 145 GLY A N 1
ATOM 1163 C CA . GLY A 1 145 ? 12.087 -4.114 -22.885 1.00 87.19 145 GLY A CA 1
ATOM 1164 C C . GLY A 1 145 ? 12.077 -2.587 -22.784 1.00 87.19 145 GLY A C 1
ATOM 1165 O O . GLY A 1 145 ? 11.629 -2.051 -21.772 1.00 87.19 145 GLY A O 1
ATOM 1166 N N . LYS A 1 146 ? 12.556 -1.871 -23.810 1.00 88.44 146 LYS A N 1
ATOM 1167 C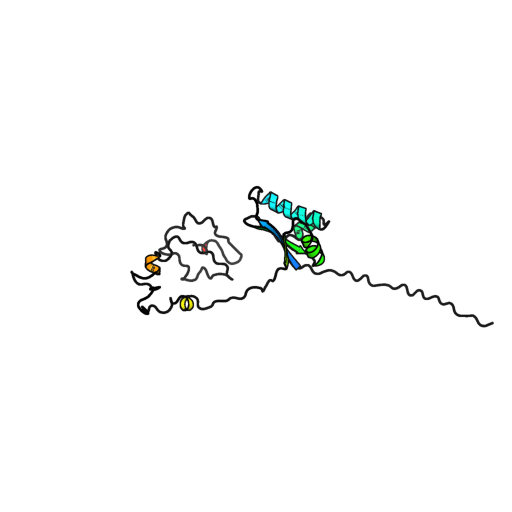 CA . LYS A 1 146 ? 12.499 -0.406 -23.851 1.00 88.44 146 LYS A CA 1
ATOM 1168 C C . LYS A 1 146 ? 11.070 0.099 -23.594 1.00 88.44 146 LYS A C 1
ATOM 1170 O O . LYS A 1 146 ? 10.113 -0.420 -24.162 1.00 88.44 146 LYS A O 1
ATOM 1175 N N . ASP A 1 147 ? 10.959 1.130 -22.756 1.00 88.56 147 ASP A N 1
ATOM 1176 C CA . ASP A 1 147 ? 9.711 1.800 -22.354 1.00 88.56 147 ASP A CA 1
ATOM 1177 C C . ASP A 1 147 ? 8.701 0.909 -21.594 1.00 88.56 147 ASP A C 1
ATOM 1179 O O . ASP A 1 147 ? 7.556 1.309 -21.364 1.00 88.56 147 ASP A O 1
ATOM 1183 N N . VAL A 1 148 ? 9.121 -0.280 -21.144 1.00 90.00 148 VAL A N 1
ATOM 1184 C CA . VAL A 1 148 ? 8.333 -1.154 -20.264 1.00 90.00 148 VAL A CA 1
ATOM 1185 C C . VAL A 1 148 ? 8.616 -0.812 -18.802 1.00 90.00 148 VAL A C 1
ATOM 1187 O O . VAL A 1 148 ? 9.763 -0.789 -18.364 1.00 90.00 148 VAL A O 1
ATOM 1190 N N . ILE A 1 149 ? 7.558 -0.592 -18.019 1.00 90.06 149 ILE A N 1
ATOM 1191 C CA . ILE A 1 149 ? 7.653 -0.356 -16.573 1.00 90.06 149 ILE A CA 1
ATOM 1192 C C . ILE A 1 149 ? 7.372 -1.672 -15.846 1.00 90.06 149 ILE A C 1
ATOM 1194 O O . ILE A 1 149 ? 6.274 -2.219 -15.950 1.00 90.06 149 ILE A O 1
ATOM 1198 N N . VAL A 1 150 ? 8.350 -2.161 -15.083 1.00 89.81 150 VAL A N 1
ATOM 1199 C CA . VAL A 1 150 ? 8.228 -3.379 -14.271 1.00 89.81 150 VAL A CA 1
ATOM 1200 C C . VAL A 1 150 ? 8.155 -2.998 -12.794 1.00 89.81 150 VAL A C 1
ATOM 1202 O O . VAL A 1 150 ? 9.076 -2.392 -12.256 1.00 89.81 150 VAL A O 1
ATOM 1205 N N . GLY A 1 151 ? 7.054 -3.355 -12.131 1.00 90.06 151 GLY A N 1
ATOM 1206 C CA . GLY A 1 151 ? 6.918 -3.227 -10.680 1.00 90.06 151 GLY A CA 1
ATOM 1207 C C . GLY A 1 151 ? 7.432 -4.478 -9.975 1.00 90.06 151 GLY A C 1
ATOM 1208 O O . GLY A 1 151 ? 6.980 -5.580 -10.281 1.00 90.06 151 GLY A O 1
ATOM 1209 N N . LEU A 1 152 ? 8.347 -4.310 -9.020 1.00 88.44 152 LEU A N 1
ATOM 1210 C CA . LEU A 1 152 ? 8.922 -5.403 -8.239 1.00 88.44 152 LEU A CA 1
ATOM 1211 C C . LEU A 1 152 ? 8.593 -5.221 -6.752 1.00 88.44 152 LEU A C 1
ATOM 1213 O O . LEU A 1 152 ? 8.916 -4.192 -6.166 1.00 88.44 152 LEU A O 1
ATOM 1217 N N . LEU A 1 153 ? 7.959 -6.228 -6.145 1.00 88.38 153 LEU A N 1
ATOM 1218 C CA . LEU A 1 153 ? 7.762 -6.310 -4.698 1.00 88.38 153 LEU A CA 1
ATOM 1219 C C . LEU A 1 153 ? 8.771 -7.321 -4.145 1.00 88.38 153 LEU A C 1
ATOM 1221 O O . LEU A 1 153 ? 8.556 -8.526 -4.254 1.00 88.38 153 LEU A O 1
ATOM 1225 N N . ASP A 1 154 ? 9.868 -6.827 -3.578 1.00 85.44 154 ASP A N 1
ATOM 1226 C CA . ASP A 1 154 ? 10.960 -7.638 -3.032 1.00 85.44 154 ASP A CA 1
ATOM 1227 C C . ASP A 1 154 ? 11.429 -7.056 -1.686 1.00 85.44 154 ASP A C 1
ATOM 1229 O O . ASP A 1 154 ? 10.942 -6.029 -1.216 1.00 85.44 154 ASP A O 1
ATOM 1233 N N . SER A 1 155 ? 12.387 -7.728 -1.065 1.00 84.19 155 SER A N 1
ATOM 1234 C CA . SER A 1 155 ? 13.140 -7.307 0.111 1.00 84.19 155 SER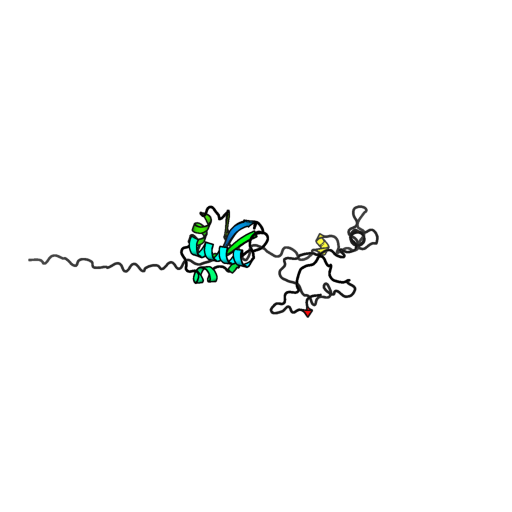 A CA 1
ATOM 1235 C C . SER A 1 155 ? 14.005 -6.057 -0.098 1.00 84.19 155 SER A C 1
ATOM 1237 O O . SER A 1 155 ? 14.379 -5.415 0.882 1.00 84.19 155 SER A O 1
ATOM 1239 N N . GLY A 1 156 ? 14.312 -5.702 -1.347 1.00 85.38 156 GLY A N 1
ATOM 1240 C CA . GLY A 1 156 ? 15.082 -4.512 -1.701 1.00 85.38 156 GLY A CA 1
ATOM 1241 C C . GLY A 1 156 ? 15.992 -4.741 -2.905 1.00 85.38 156 GLY A C 1
ATOM 1242 O O . GLY A 1 156 ? 16.023 -5.822 -3.490 1.00 85.38 156 GLY A O 1
ATOM 1243 N N . VAL A 1 157 ? 16.743 -3.705 -3.270 1.00 84.69 157 VAL A N 1
ATOM 1244 C CA . VAL A 1 157 ? 17.774 -3.746 -4.316 1.00 84.69 157 VAL A CA 1
ATOM 1245 C C . VAL A 1 157 ? 19.031 -3.033 -3.823 1.00 84.69 157 VAL A C 1
ATOM 1247 O O . VAL A 1 157 ? 18.957 -2.213 -2.909 1.00 84.69 157 VAL A O 1
ATOM 1250 N N . TRP A 1 158 ? 20.170 -3.333 -4.446 1.00 88.06 158 TRP A N 1
ATOM 1251 C CA . TRP A 1 158 ? 21.415 -2.576 -4.289 1.00 88.06 158 TRP A CA 1
ATOM 1252 C C . TRP A 1 158 ? 21.521 -1.583 -5.452 1.00 88.06 158 TRP A C 1
ATOM 1254 O O . TRP A 1 158 ? 22.009 -1.984 -6.515 1.00 88.06 158 TRP A O 1
ATOM 1264 N N . PRO A 1 159 ? 21.011 -0.342 -5.316 1.00 87.31 159 PRO A N 1
ATOM 1265 C CA . PRO A 1 159 ? 20.999 0.643 -6.403 1.00 87.31 159 PRO A CA 1
ATOM 1266 C C . PRO A 1 159 ? 22.402 0.974 -6.931 1.00 87.31 159 PRO A C 1
ATOM 1268 O O . PRO A 1 159 ? 22.563 1.309 -8.095 1.00 87.31 159 PRO A O 1
ATOM 1271 N N . GLU A 1 160 ? 23.436 0.817 -6.108 1.00 86.44 160 GLU A N 1
ATOM 1272 C CA . GLU A 1 160 ? 24.839 0.996 -6.478 1.00 86.44 160 GLU A CA 1
ATOM 1273 C C . GLU A 1 160 ? 25.402 -0.132 -7.362 1.00 86.44 160 GLU A C 1
ATOM 1275 O O . GLU A 1 160 ? 26.513 -0.028 -7.890 1.00 86.44 160 GLU A O 1
ATOM 1280 N N . SER A 1 161 ? 24.675 -1.245 -7.505 1.00 89.75 161 SER A N 1
ATOM 1281 C CA . SER A 1 161 ? 25.090 -2.341 -8.374 1.00 89.75 161 SER A CA 1
ATOM 1282 C C . SER A 1 161 ? 25.099 -1.886 -9.830 1.00 89.75 161 SER A C 1
ATOM 1284 O O . SER A 1 161 ? 24.147 -1.284 -10.318 1.00 89.75 161 SER A O 1
ATOM 1286 N N . ARG A 1 162 ? 26.133 -2.286 -10.581 1.00 88.12 162 ARG A N 1
ATOM 1287 C CA . ARG A 1 162 ? 26.241 -1.997 -12.024 1.00 88.12 162 ARG A CA 1
ATOM 1288 C C . ARG A 1 162 ? 25.037 -2.478 -12.837 1.00 88.12 162 ARG A C 1
ATOM 1290 O O . ARG A 1 162 ? 24.798 -1.940 -13.909 1.00 88.12 162 ARG A O 1
ATOM 1297 N N . SER A 1 163 ? 24.296 -3.475 -12.350 1.00 86.88 163 SER A N 1
ATOM 1298 C CA . SER A 1 163 ? 23.065 -3.954 -12.991 1.00 86.88 163 SER A CA 1
ATOM 1299 C C . SER A 1 163 ? 21.948 -2.910 -13.037 1.00 86.88 163 SER A C 1
ATOM 1301 O O . SER A 1 163 ? 21.033 -3.068 -13.837 1.00 86.88 163 SER A O 1
ATOM 1303 N N . PHE A 1 164 ? 22.020 -1.876 -12.197 1.00 87.69 164 PHE A N 1
ATOM 1304 C CA . PHE A 1 164 ? 21.081 -0.760 -12.164 1.00 87.69 164 PHE A CA 1
ATOM 1305 C C . PHE A 1 164 ? 21.716 0.546 -12.663 1.00 87.69 164 PHE A C 1
ATOM 1307 O O . PHE A 1 164 ? 21.154 1.598 -12.416 1.00 87.69 164 PHE A O 1
ATOM 1314 N N . ASN A 1 165 ? 22.859 0.519 -13.357 1.00 87.06 165 ASN A N 1
ATOM 1315 C CA . ASN A 1 165 ? 23.377 1.723 -14.015 1.00 87.06 165 ASN A CA 1
ATOM 1316 C C . ASN A 1 165 ? 22.483 2.079 -15.218 1.00 87.06 165 ASN A C 1
ATOM 1318 O O . ASN A 1 165 ? 22.203 1.218 -16.052 1.00 87.06 165 ASN A O 1
ATOM 1322 N N . ASP A 1 166 ? 22.052 3.333 -15.304 1.00 87.88 166 ASP A N 1
ATOM 1323 C CA . ASP A 1 166 ? 21.210 3.886 -16.365 1.00 87.88 166 ASP A CA 1
ATOM 1324 C C . ASP A 1 166 ? 22.009 4.530 -17.513 1.00 87.88 166 AS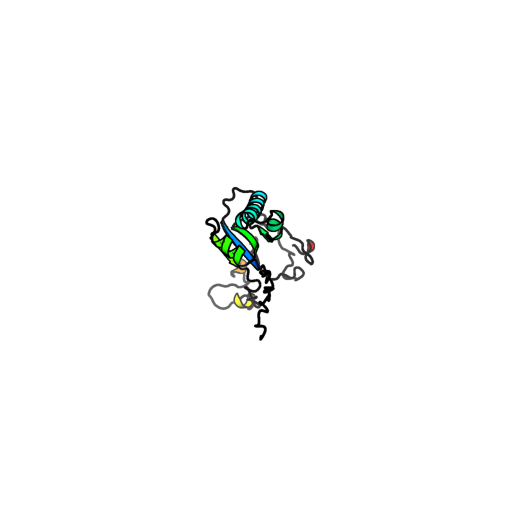P A C 1
ATOM 1326 O O . ASP A 1 166 ? 21.427 5.060 -18.460 1.00 87.88 166 ASP A O 1
ATOM 1330 N N . GLU A 1 167 ? 23.344 4.463 -17.480 1.00 89.56 167 GLU A N 1
ATOM 1331 C CA . GLU A 1 167 ? 24.206 4.959 -18.551 1.00 89.56 167 GLU A CA 1
ATOM 1332 C C . GLU A 1 167 ? 23.806 4.365 -19.914 1.00 89.56 167 GLU A C 1
ATOM 1334 O O . GLU A 1 167 ? 23.814 3.152 -20.135 1.00 89.56 167 GLU A O 1
ATOM 1339 N N . GLY A 1 168 ? 23.463 5.244 -20.859 1.00 87.94 168 GLY A N 1
ATOM 1340 C CA . GLY A 1 168 ? 22.998 4.863 -22.195 1.00 87.94 168 GLY A CA 1
ATOM 1341 C C . GLY A 1 168 ? 21.491 4.600 -22.300 1.00 87.94 168 GLY A C 1
ATOM 1342 O O . GLY A 1 168 ? 21.003 4.359 -23.408 1.00 87.94 168 GLY A O 1
ATOM 1343 N N . MET A 1 169 ? 20.739 4.687 -21.198 1.00 87.19 169 MET A N 1
ATOM 1344 C CA . MET A 1 169 ? 19.278 4.692 -21.230 1.00 87.19 169 MET A CA 1
ATOM 1345 C C . MET A 1 169 ? 18.733 6.053 -21.686 1.00 87.19 169 MET A C 1
ATOM 1347 O O . MET A 1 169 ? 19.364 7.102 -21.558 1.00 87.19 169 MET A O 1
ATOM 1351 N N . GLY A 1 170 ? 17.543 6.018 -22.288 1.00 87.62 170 GLY A N 1
ATOM 1352 C CA . GLY A 1 170 ? 16.791 7.222 -22.634 1.00 87.62 170 GLY A CA 1
ATOM 1353 C C . GLY A 1 170 ? 16.116 7.855 -21.409 1.00 87.62 170 GLY A C 1
ATOM 1354 O O . GLY A 1 170 ? 16.256 7.354 -20.297 1.00 87.62 170 GLY A O 1
ATOM 1355 N N . PRO A 1 171 ? 15.343 8.936 -21.602 1.00 89.06 171 PRO A N 1
ATOM 1356 C CA . PRO A 1 171 ? 14.575 9.532 -20.514 1.00 89.06 171 PRO A CA 1
ATOM 1357 C C . PRO A 1 171 ? 13.537 8.550 -19.957 1.00 89.06 171 PRO A C 1
ATOM 1359 O O . PRO A 1 171 ? 13.026 7.692 -20.680 1.00 89.06 171 PRO A O 1
ATOM 1362 N N . VAL A 1 172 ? 13.171 8.737 -18.688 1.00 87.38 172 VAL A N 1
ATOM 1363 C CA . VAL A 1 172 ? 12.107 7.965 -18.034 1.00 87.38 172 VAL A CA 1
ATOM 1364 C C . VAL A 1 172 ? 10.796 8.073 -18.839 1.00 87.38 172 VAL A C 1
ATOM 1366 O O . VAL A 1 172 ? 10.414 9.184 -19.227 1.00 87.38 172 VAL A O 1
ATOM 1369 N N . PRO A 1 173 ? 10.080 6.958 -19.099 1.00 89.50 173 PRO A N 1
ATOM 1370 C CA . PRO A 1 173 ? 8.846 6.984 -19.879 1.00 89.50 173 PRO A CA 1
ATOM 1371 C C . PRO A 1 173 ? 7.793 7.926 -19.286 1.00 89.50 173 PRO A C 1
ATOM 1373 O O . PRO A 1 173 ? 7.495 7.866 -18.097 1.00 89.50 173 PRO A O 1
ATOM 1376 N N . LEU A 1 174 ? 7.142 8.736 -20.130 1.00 90.56 174 LEU A N 1
ATOM 1377 C CA . LEU A 1 174 ? 6.109 9.701 -19.707 1.00 90.56 174 LEU A CA 1
ATOM 1378 C C . LEU A 1 174 ? 4.879 9.047 -19.047 1.00 90.56 174 LEU A C 1
ATOM 1380 O O . LEU A 1 174 ? 4.100 9.715 -18.369 1.00 90.56 174 LEU A O 1
ATOM 1384 N N . SER A 1 175 ? 4.671 7.749 -19.277 1.00 91.06 175 SER A N 1
ATOM 1385 C CA . SER A 1 175 ? 3.621 6.958 -18.632 1.00 91.06 175 SER A CA 1
ATOM 1386 C C . SER A 1 175 ? 3.922 6.647 -17.163 1.00 91.06 175 SER A C 1
ATOM 1388 O O . SER A 1 175 ? 2.992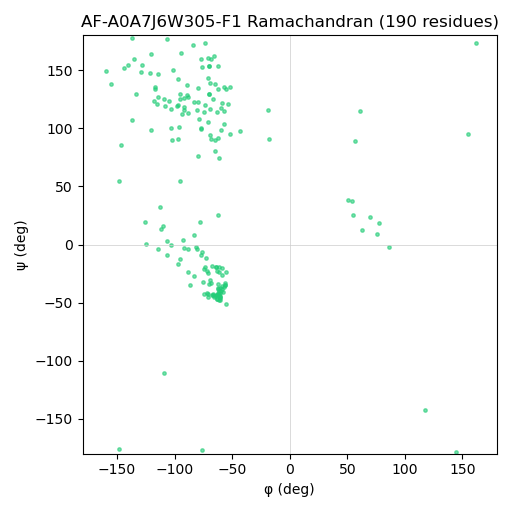 6.326 -16.417 1.00 91.06 175 SER A O 1
ATOM 1390 N N . TRP A 1 176 ? 5.184 6.740 -16.731 1.00 90.94 176 TRP A N 1
ATOM 1391 C CA . TRP A 1 176 ? 5.564 6.547 -15.340 1.00 90.94 176 TRP A CA 1
ATOM 1392 C C . TRP A 1 176 ? 5.134 7.755 -14.509 1.00 90.94 176 TRP A C 1
ATOM 1394 O O . TRP A 1 176 ? 5.550 8.885 -14.744 1.00 90.94 176 TRP A O 1
ATOM 1404 N N . LYS A 1 177 ? 4.279 7.500 -13.517 1.00 89.56 177 LYS A N 1
ATOM 1405 C CA . LYS A 1 177 ? 3.764 8.509 -12.575 1.00 89.56 177 LYS A CA 1
ATOM 1406 C C . LYS A 1 177 ? 4.291 8.303 -11.154 1.00 89.56 177 LYS A C 1
ATOM 1408 O O . LYS A 1 177 ? 3.711 8.821 -10.202 1.00 89.56 177 LYS A O 1
ATOM 1413 N N . GLY A 1 178 ? 5.315 7.464 -11.006 1.00 88.69 178 GLY A N 1
ATOM 1414 C CA . GLY A 1 178 ? 5.946 7.202 -9.721 1.00 88.69 178 GLY A CA 1
ATOM 1415 C C . GLY A 1 178 ? 6.813 8.372 -9.269 1.00 88.69 178 GLY A C 1
ATOM 1416 O O . GLY A 1 178 ? 7.024 9.339 -9.998 1.00 88.69 178 GLY A O 1
ATOM 1417 N N . ILE A 1 179 ? 7.315 8.262 -8.045 1.00 89.12 179 ILE A N 1
ATOM 1418 C CA . ILE A 1 179 ? 8.302 9.186 -7.495 1.00 89.12 179 ILE A CA 1
ATOM 1419 C C . ILE A 1 179 ? 9.477 8.395 -6.941 1.00 89.12 179 ILE A C 1
ATOM 1421 O O . ILE A 1 179 ? 9.323 7.252 -6.506 1.00 89.12 179 ILE A O 1
ATOM 1425 N N . CYS A 1 180 ? 10.638 9.038 -6.903 1.00 88.19 180 CYS A N 1
ATOM 1426 C CA . CYS A 1 180 ? 11.746 8.578 -6.089 1.00 88.19 180 CYS A CA 1
ATOM 1427 C C . CYS A 1 180 ? 11.417 8.822 -4.611 1.00 88.19 180 CYS A C 1
ATOM 1429 O O . CYS A 1 180 ? 11.433 9.964 -4.146 1.00 88.19 180 CYS A O 1
ATOM 1431 N N . GLN A 1 181 ? 11.088 7.761 -3.875 1.00 89.25 181 GLN A N 1
ATOM 1432 C CA . GLN A 1 181 ? 10.828 7.859 -2.444 1.00 89.25 181 GLN A CA 1
ATOM 1433 C C . GLN A 1 181 ? 12.106 7.560 -1.659 1.00 89.25 181 GLN A C 1
ATOM 1435 O O . GLN A 1 181 ? 12.583 6.428 -1.642 1.00 89.25 181 GLN A O 1
ATOM 1440 N N . ALA A 1 182 ? 12.646 8.581 -0.994 1.00 88.88 182 ALA A N 1
ATOM 1441 C CA . ALA A 1 182 ? 13.777 8.414 -0.091 1.00 88.88 182 ALA A CA 1
ATOM 1442 C C . ALA A 1 182 ? 13.374 7.657 1.192 1.00 88.88 182 ALA A C 1
ATOM 1444 O O . ALA A 1 182 ? 12.226 7.715 1.636 1.00 88.88 182 ALA A O 1
ATOM 1445 N N . GLY A 1 183 ? 14.344 6.982 1.802 1.00 86.56 183 GLY A N 1
ATOM 1446 C CA . GLY A 1 183 ? 14.248 6.287 3.082 1.00 86.56 183 GLY A CA 1
ATOM 1447 C C . GLY A 1 183 ? 15.585 6.312 3.827 1.00 86.56 183 GLY A C 1
ATOM 1448 O O . GLY A 1 183 ? 16.553 6.916 3.366 1.00 86.56 183 GLY A O 1
ATOM 1449 N N . ASP A 1 184 ? 15.657 5.633 4.971 1.00 85.06 184 ASP A N 1
ATOM 1450 C CA . ASP A 1 184 ? 16.766 5.771 5.932 1.00 85.06 184 ASP A CA 1
ATOM 1451 C C . ASP A 1 184 ? 18.162 5.501 5.346 1.00 85.06 184 ASP A C 1
ATOM 1453 O O . ASP A 1 184 ? 19.146 6.113 5.75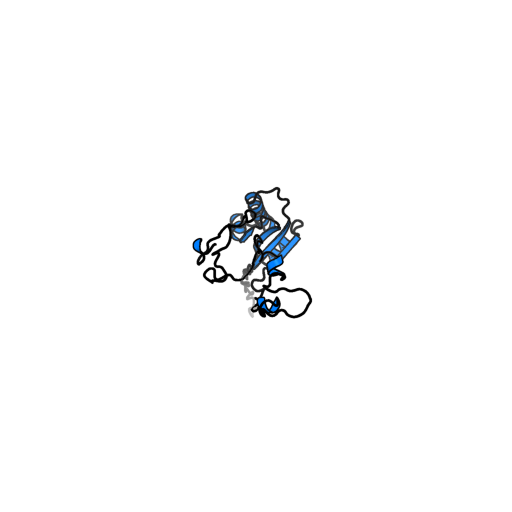3 1.00 85.06 184 ASP A O 1
ATOM 1457 N N . SER A 1 185 ? 18.269 4.585 4.381 1.00 84.31 185 SER A N 1
ATOM 1458 C CA . SER A 1 185 ? 19.523 4.252 3.681 1.00 84.31 185 SER A CA 1
ATOM 1459 C C . SER A 1 185 ? 19.399 4.367 2.159 1.00 84.31 185 SER A C 1
ATOM 1461 O O . SER A 1 185 ? 20.204 3.812 1.417 1.00 84.31 185 SER A O 1
ATOM 1463 N N . PHE A 1 186 ? 18.387 5.092 1.680 1.00 85.75 186 PHE A N 1
ATOM 1464 C CA . PHE A 1 186 ? 18.098 5.250 0.260 1.00 85.75 186 PHE A CA 1
ATOM 1465 C C . PHE A 1 186 ? 17.761 6.712 -0.031 1.00 85.75 186 PHE A C 1
ATOM 1467 O O . PHE A 1 186 ? 16.706 7.195 0.365 1.00 85.75 186 PHE A O 1
ATOM 1474 N N . ASN A 1 187 ? 18.660 7.444 -0.684 1.00 87.88 187 ASN A N 1
ATOM 1475 C CA . ASN A 1 187 ? 18.443 8.858 -0.991 1.00 87.88 187 ASN A CA 1
ATOM 1476 C C . ASN A 1 187 ? 18.145 9.058 -2.488 1.00 87.88 187 ASN A C 1
ATOM 1478 O O . ASN A 1 187 ? 18.178 8.112 -3.271 1.00 87.88 187 ASN A O 1
ATOM 1482 N N . SER A 1 188 ? 17.864 10.297 -2.896 1.00 87.25 188 SER A N 1
ATOM 1483 C CA . SER A 1 188 ? 17.479 10.600 -4.276 1.00 87.25 188 SER A CA 1
ATOM 1484 C C . SER A 1 188 ? 18.547 10.293 -5.326 1.00 87.25 188 SER A C 1
ATOM 1486 O O . SER A 1 188 ? 18.186 10.102 -6.477 1.00 87.25 188 SER A O 1
ATOM 1488 N N . SER A 1 189 ? 19.834 10.225 -4.966 1.00 85.75 189 SER A N 1
ATOM 1489 C CA . SER A 1 189 ? 20.897 9.826 -5.899 1.00 85.75 189 SER A CA 1
ATOM 1490 C C . SER A 1 189 ? 20.943 8.320 -6.155 1.00 85.75 189 SER A C 1
ATOM 1492 O O . SER A 1 189 ? 21.746 7.875 -6.963 1.00 85.75 189 SER A O 1
ATOM 1494 N N . HIS A 1 190 ? 20.143 7.528 -5.437 1.00 86.50 190 HIS A N 1
ATOM 1495 C CA . HIS A 1 190 ? 19.945 6.104 -5.711 1.00 86.50 190 HIS A CA 1
ATOM 1496 C C . HIS A 1 190 ? 18.759 5.843 -6.648 1.00 86.50 190 HIS A C 1
ATOM 1498 O O . HIS A 1 190 ? 18.478 4.693 -6.979 1.00 86.50 190 HIS A O 1
ATOM 1504 N N . CYS A 1 191 ? 18.043 6.897 -7.041 1.00 84.75 191 CYS A N 1
ATOM 1505 C CA . CYS A 1 191 ? 17.066 6.840 -8.112 1.00 84.75 191 CYS A CA 1
ATOM 1506 C C . CYS A 1 191 ? 17.731 7.297 -9.402 1.00 84.75 191 CYS A C 1
ATOM 1508 O O . CYS A 1 191 ? 18.280 8.399 -9.443 1.00 84.75 191 CYS A O 1
ATOM 1510 N N . ASN A 1 192 ? 17.650 6.446 -10.418 1.00 74.88 192 ASN A N 1
ATOM 1511 C CA . ASN A 1 192 ? 18.012 6.778 -11.791 1.00 74.88 192 ASN A CA 1
ATOM 1512 C C . ASN A 1 192 ? 16.929 7.650 -12.437 1.00 74.88 192 ASN A C 1
ATOM 1514 O O . ASN A 1 192 ? 15.732 7.351 -12.197 1.00 74.88 192 ASN A O 1
#

Solvent-accessible surface area (backbone atoms only — not comparable to full-atom values): 12539 Å² total; per-residue (Å²): 138,82,88,76,88,80,83,79,83,78,76,75,76,77,67,75,79,76,76,75,77,70,68,63,44,54,31,36,43,30,55,50,62,52,89,76,81,68,53,64,64,58,48,45,54,46,53,33,49,49,49,12,65,76,68,73,46,52,65,68,56,25,51,70,29,47,78,44,67,48,70,62,80,41,27,36,35,32,27,58,33,31,71,66,56,46,51,61,49,48,72,36,89,73,34,75,44,62,43,77,68,61,95,77,76,75,74,94,87,78,94,54,66,48,60,76,70,57,56,68,56,90,62,89,75,63,100,69,82,54,70,38,89,46,89,84,9,47,39,49,74,51,55,72,53,67,88,63,88,83,91,81,91,73,100,74,80,67,56,87,38,77,90,60,61,59,85,90,59,77,79,81,53,87,85,64,83,80,75,83,78,63,54,101,91,39,52,71,89,60,50,128

pLDDT: mean 82.84, std 15.8, range [42.94, 98.19]

Foldseek 3Di:
DDDDDDPDDPPPPPPPPPPCPFFWFKKKFFQFFDPPPDDQVRLVVVQLVCLCVQVVHDSVVSVVFFPDADRHGTGITIGTDGPVSQVSSQPDPSTPDMGTDDPPPDDDDDDCVCVVVVNPDLDPPDDDAACHPDCPHPCVVCVVCALPDDDDDDPDDDLPDPVNDCVPPDDHHPPDPDDLDDDDPRDPVSPD

Organism: Thalictrum thalictroides (NCBI:txid46969)

Secondary structure (DSSP, 8-state):
---------------------PPPEEEEEEEE---S-S-HHHHHHHHHHHHHHHTT--HHHHHHHEEEEE-SS-EEEEEEE-HHHHHHHHTSTT--EEEE--TT------S-HHHHTT-S--S--SSS---SSSTTSHHHHTGGGTT------SS---TTSGGG--TT--PPPTT-------BTTB-GGG--

Sequence (192 aa):
MKNLFVVLSSFFLFLPILVSCQEKHIYIVYFGVHDGLKTHQEIEDHHHSYLTTSLQQTKETAKANVLYSYKNSINGFAALLTPEEASTLSEKEEVLTVFATKPNRYSLQTTRSWKFLGLEDGKEYGQGDQIGWGSEGLLHKANYGKDVIVGLLDSGVWPESRSFNDEGMGPVPLSWKGICQAGDSFNSSHCN

Mean predicted aligned error: 11.5 Å

Radius of gyration: 29.44 Å; Cα contacts (8 Å, |Δi|>4): 184; chains: 1; bounding box: 49×39×113 Å

=== Feature glossary ===
The record interleaves many kinds of information about one protein. Here is each kind framed as the question it answers.

Q: What does the local fold look like, residue by residue?
A: A 3Di character summarizes, for each residue, the relative orientation of the Cα frame of its nearest spatial neighbor. Because it encodes fold topology rather than chemistry, 3Di alignments detect remote structural similarity that sequence alignment misses.

Q: Which residues are in helices, strands, or loops?
A: Secondary structure is the local, repeating backbone conformation. DSSP classifies it into eight states by reading the hydrogen-bond network: three helix types (H, G, I), two β types (E, B), two non-regular types (T, S), and unstructured coil (-).

Q: How big and how compact is the whole molecule?
A: Three whole-structure scalars: the radius of gyration (RMS distance of Cα from centroid, in Å), the count of Cα–Cα contacts (pairs closer than 8 Å and separated by more than four residues in sequence — i.e. tertiary, not local, contacts), and the bounding-box dimensions. Together they distinguish compact globular folds from extended fibres or disordered chains.

Q: How confident is the AlphaFold model at each residue?
A: For AlphaFold models, the B-factor field carries pLDDT — the model's own estimate of local accuracy on a 0–100 scale. Regions with pLDDT<50 should be treated as essentially unmodeled; they often correspond to intrinsically disordered segments.

Q: What family and function is it annotated with?
A: Functional annotations link the protein to curated databases. InterPro entries identify conserved domains and families by matching the sequence against member-database signatures (Pfam, PROSITE, CDD, …). Gene Ontology (GO) terms describe molecular function, biological process, and cellular component in a controlled vocabulary. CATH places the structure in a hierarchical fold classification (Class/Architecture/Topology/Homologous-superfamily). The organism is the source species.

Q: What known structures does this most resemble?
A: Nearest PDB neighbors are the top structural matches found by Foldseek when searching this structure against the entire Protein Data Bank. Each hit reports a TM-score (0 to 1; >0.5 almost always implies the same fold) and an E-value. These are *structural* homologs — they may share no detectable sequence similarity.

Q: Which residues are buried vs exposed?
A: Solvent-accessible surface area (SASA) is the area in Å² traced out by the centre of a 1.4 Å probe sphere (a water molecule) rolled over the protein's van der Waals surface (Shrake–Rupley / Lee–Richards construction). Buried residues have near-zero SASA; fully exposed residues can exceed 200 Å². The total SASA scales roughly with the number of surface residues.

Q: What are the backbone torsion angles?
A: φ (phi) and ψ (psi) are the two rotatable backbone dihedrals per residue: φ is the C(i-1)–N–Cα–C torsion, ψ is the N–Cα–C–N(i+1) torsion, both in degrees on (−180°, 180°]. α-helical residues cluster near (−60°, −45°); β-strand residues near (−120°, +130°). A Ramachandran plot is simply a scatter of (φ, ψ) for every residue.

Q: Are the domains correctly placed relative to each other?
A: Predicted aligned error is AlphaFold's pairwise confidence. Unlike pLDDT (per-residue), PAE is per-residue-pair and captures whether two parts of the structure are correctly placed relative to each other. Units are ångströms of expected positional error.

Q: What if only a Cα trace is available?
A: P-SEA three-state annotation labels each residue as helix, strand, or coil based purely on the geometry of the Cα trace. It serves as a fallback when the full backbone (and thus DSSP) is unavailable.

Q: What is the amino-acid chain?
A: This is the polypeptide sequence — one letter per residue, N-terminus first. Length ranges from a few dozen residues for small domains to over a thousand for large multi-domain proteins.

Q: What do the rendered images show?
A: The six renders are orthographic views along the three Cartesian axes in both directions. Representation (cartoon, sticks, or surface) and color scheme (sequence-rainbow or by-chain) vary across proteins so the training set covers all the common visualization conventions.

Q: What do the diagnostic plots show?
A: Plot images: a contact map (which residues are close in 3D, as an N×N binary image), a Ramachandran scatter (backbone torsion angles, revealing secondary-structure composition at a glance), and — for AlphaFold structures — a PAE heatmap (pairwise prediction confidence).

Q: How mobile is each atom in the crystal?
A: B-factor (Debye–Waller factor) reflects atomic displacement in the crystal lattice. It is an experimental observable (units Å²), not a prediction; low values mean the atom is pinned down, high values mean it moves or is heterogeneous across the crystal.

Q: Where is each backbone atom in 3D?
A: The mmCIF table is the protein's shape written out atom by atom. For each backbone N, Cα, C, and carbonyl O, it records an (x, y, z) coordinate triple in Å plus the residue type, chain letter, and residue number.